Protein AF-A0A9X3IP77-F1 (afdb_monomer)

Radius of gyration: 17.97 Å; Cα contacts (8 Å, |Δi|>4): 380; chains: 1; bounding box: 46×38×50 Å

Secondary structure (DSSP, 8-state):
-EEEEEEETTTEEEEEEESS--TTHHHHHHHHHHHHHHHHHHHT-PPPTT-EEEE-TT-SS-EEEEETTEEEEEE-PPSSS-HHHHHHHHHHHHHHHHHHTTT-TTSPPPP-TTTHHHHHHHHHHHHHHHHHHHT-TT-GGGGGGHHHHHHHHHHHHHS-----GGGGS-TT-HHHHHHHHHHHTT-GGGSTTHHHHHHHHHHHHHHHHH-GGGGGGGGGGGG--TTS-HHHHHHHHHHH-SSHHHHHHHHHHHHHHS--

Nearest PDB structures (foldseek):
  7xyo-assembly1_A  TM=5.801E-01  e=2.133E-04  Myxococcus fulvus
  7xyo-assembly1_B  TM=5.641E-01  e=2.461E-04  Myxococcus fulvus

pLDDT: mean 87.39, std 11.39, range [51.34, 98.62]

Organism: NCBI:txid2766470

Solvent-accessible surface area (backbone atoms only — not comparable to full-atom values): 14225 Å² total; per-residue (Å²): 112,51,80,45,76,47,71,49,105,75,83,37,49,37,42,40,34,40,67,68,98,62,98,53,58,68,58,53,49,51,52,51,52,54,49,48,59,53,47,28,64,41,37,72,47,80,83,62,63,62,37,32,38,34,47,38,79,86,44,93,60,59,44,60,48,64,57,97,61,32,44,34,39,39,38,39,52,65,90,77,90,50,56,51,47,47,44,29,51,49,35,24,31,50,41,52,42,54,24,26,42,76,78,33,69,74,48,69,66,79,84,46,58,68,47,46,55,54,55,30,52,19,52,30,38,16,38,53,51,25,43,52,58,45,70,48,88,87,50,78,94,47,56,90,50,29,65,54,22,46,49,55,36,51,58,49,66,69,54,47,44,88,71,73,59,42,39,56,55,35,93,84,29,69,65,31,49,50,46,28,51,30,53,75,65,70,41,49,92,80,38,83,55,44,22,42,43,31,38,53,23,63,65,48,37,62,49,46,69,75,40,54,69,38,48,49,56,50,36,54,60,63,69,58,51,79,92,47,55,68,57,54,38,52,53,46,42,29,65,68,44,84,49,69,69,39,26,50,46,43,49,55,56,53,52,63,36,50,88,129

Mean predicted aligned error: 5.59 Å

Sequence (260 aa):
MTYITFTLNQNQKIYFSVQNSSPDYNTIIAIIQTNIEIMENFFSSCVSQQLEIVEDFNLKTPSFNIVDGIPKIYLCASEGNYWSQYVFQFSHELCHYFIDYTNNQTSMSTRNRDSWFEEIVCEVSSRFFLIKLSDADGLPLINYYLPSFKKYSIDRETNYKPFKIKLLSQEHSEVLKRFREEIINDSYANSETRSLYNHVANLLYPIFDNNTKLWSEVNLISNFSDEKSFMNNLDEWKTNCQINDNKKSVEDIISLFSDK

Structure (mmCIF, N/CA/C/O backbone):
data_AF-A0A9X3IP77-F1
#
_entry.id   AF-A0A9X3IP77-F1
#
loop_
_atom_site.group_PDB
_atom_site.id
_atom_site.type_symbol
_atom_site.label_atom_id
_atom_site.label_alt_id
_atom_site.label_comp_id
_atom_site.label_asym_id
_atom_site.label_entity_id
_atom_site.label_seq_id
_atom_site.pdbx_PDB_ins_code
_atom_site.Cartn_x
_atom_site.Cartn_y
_atom_site.Cartn_z
_atom_site.occupancy
_atom_site.B_iso_or_equiv
_atom_site.auth_seq_id
_atom_site.auth_comp_id
_atom_site.auth_asym_id
_atom_site.auth_atom_id
_atom_site.pdbx_PDB_model_num
ATOM 1 N N . MET A 1 1 ? 26.208 6.542 -11.423 1.00 62.00 1 MET A N 1
ATOM 2 C CA . MET A 1 1 ? 24.765 6.493 -11.718 1.00 62.00 1 MET A CA 1
ATOM 3 C C . MET A 1 1 ? 24.555 6.752 -13.186 1.00 62.00 1 MET A C 1
ATOM 5 O O . MET A 1 1 ? 25.047 7.756 -13.695 1.00 62.00 1 MET A O 1
ATOM 9 N N . THR A 1 2 ? 23.850 5.841 -13.839 1.00 70.81 2 THR A N 1
ATOM 10 C CA . THR A 1 2 ? 23.335 6.032 -15.194 1.00 70.81 2 THR A CA 1
ATOM 11 C C . THR A 1 2 ? 21.858 6.378 -15.073 1.00 70.81 2 THR A C 1
ATOM 13 O O . THR A 1 2 ? 21.135 5.683 -14.367 1.00 70.81 2 THR A O 1
ATOM 16 N N . TYR A 1 3 ? 21.414 7.442 -15.741 1.00 73.31 3 TYR A N 1
ATOM 17 C CA . TYR A 1 3 ? 19.999 7.804 -15.801 1.00 73.31 3 TYR A CA 1
ATOM 18 C C . TYR A 1 3 ? 19.387 7.233 -17.072 1.00 73.31 3 TYR A C 1
ATOM 20 O O . TYR A 1 3 ? 19.831 7.545 -18.178 1.00 73.31 3 TYR A O 1
ATOM 28 N N . ILE A 1 4 ? 18.358 6.412 -16.910 1.00 75.75 4 ILE A N 1
ATOM 29 C CA . ILE A 1 4 ? 17.549 5.877 -17.995 1.00 75.75 4 ILE A CA 1
ATOM 30 C C . ILE A 1 4 ? 16.196 6.577 -17.931 1.00 75.75 4 ILE A C 1
ATOM 32 O O . ILE A 1 4 ? 15.588 6.678 -16.872 1.00 75.75 4 ILE A O 1
ATOM 36 N N . THR A 1 5 ? 15.730 7.097 -19.061 1.00 73.94 5 THR A N 1
ATOM 37 C CA . THR A 1 5 ? 14.383 7.667 -19.168 1.00 73.94 5 THR A CA 1
ATOM 38 C C . THR A 1 5 ? 13.492 6.702 -19.920 1.00 73.94 5 THR A C 1
ATOM 40 O O . THR A 1 5 ? 13.865 6.218 -20.989 1.00 73.94 5 THR A O 1
ATOM 43 N N . PHE A 1 6 ? 12.304 6.450 -19.383 1.00 74.94 6 PHE A N 1
ATOM 44 C CA . PHE A 1 6 ? 11.276 5.671 -20.060 1.00 74.94 6 PHE A CA 1
ATOM 45 C C . PHE A 1 6 ? 9.959 6.442 -20.093 1.00 74.94 6 PHE A C 1
ATOM 47 O O . PHE A 1 6 ? 9.753 7.388 -19.333 1.00 74.94 6 PHE A O 1
ATOM 54 N N . THR A 1 7 ? 9.098 6.078 -21.041 1.00 71.56 7 THR A N 1
ATOM 55 C CA . THR A 1 7 ? 7.838 6.781 -21.296 1.00 71.56 7 THR A CA 1
ATOM 56 C C . THR A 1 7 ? 6.665 5.919 -20.846 1.00 71.56 7 THR A C 1
ATOM 58 O O . THR A 1 7 ? 6.594 4.759 -21.244 1.00 71.56 7 THR A O 1
ATOM 61 N N . LEU A 1 8 ? 5.764 6.469 -20.033 1.00 71.50 8 LEU A N 1
ATOM 62 C CA . LEU A 1 8 ? 4.438 5.883 -19.793 1.00 71.50 8 LEU A CA 1
ATOM 63 C C . LEU A 1 8 ? 3.454 6.347 -20.872 1.00 71.50 8 LEU A C 1
ATOM 65 O O . LEU A 1 8 ? 3.710 7.376 -21.500 1.00 71.50 8 LEU A O 1
ATOM 69 N N . ASN A 1 9 ? 2.344 5.613 -21.039 1.00 53.28 9 ASN A N 1
ATOM 70 C CA . ASN A 1 9 ? 1.252 5.680 -22.040 1.00 53.28 9 ASN A CA 1
ATOM 71 C C . ASN A 1 9 ? 0.777 7.061 -22.585 1.00 53.28 9 ASN A C 1
ATOM 73 O O . ASN A 1 9 ? -0.108 7.106 -23.438 1.00 53.28 9 ASN A O 1
ATOM 77 N N . GLN A 1 10 ? 1.334 8.194 -22.146 1.00 52.22 10 GLN A N 1
ATOM 78 C CA . GLN A 1 10 ? 0.998 9.565 -22.548 1.00 52.22 10 GLN A CA 1
ATOM 79 C C . GLN A 1 10 ? 2.212 10.528 -22.628 1.00 52.22 10 GLN A C 1
ATOM 81 O O . GLN A 1 10 ? 2.108 11.685 -22.226 1.00 52.22 10 GLN A O 1
ATOM 86 N N . ASN A 1 11 ? 3.380 10.099 -23.129 1.00 55.62 11 ASN A N 1
ATOM 87 C CA . ASN A 1 11 ? 4.606 10.931 -23.207 1.00 55.62 11 ASN A CA 1
ATOM 88 C C . ASN A 1 11 ? 5.156 11.411 -21.846 1.00 55.62 11 ASN A C 1
ATOM 90 O O . ASN A 1 11 ? 6.006 12.304 -21.801 1.00 55.62 11 ASN A O 1
ATOM 94 N N . GLN A 1 12 ? 4.706 10.818 -20.739 1.00 64.56 12 GLN A N 1
ATOM 95 C CA . GLN A 1 12 ? 5.255 11.106 -19.419 1.00 64.56 12 GLN A CA 1
ATOM 96 C C . GLN A 1 12 ? 6.618 10.432 -19.289 1.00 64.56 12 GLN A C 1
ATOM 98 O O . GLN A 1 12 ? 6.716 9.214 -19.427 1.00 64.56 12 GLN A O 1
ATOM 103 N N . LYS A 1 13 ? 7.667 11.222 -19.048 1.00 68.94 13 LYS A N 1
ATOM 104 C CA . LYS A 1 13 ? 9.022 10.707 -18.844 1.00 68.94 13 LYS A CA 1
ATOM 105 C C . LYS A 1 13 ? 9.253 10.461 -17.365 1.00 68.94 13 LYS A C 1
ATOM 107 O O . LYS A 1 13 ? 9.233 11.410 -16.596 1.00 68.94 13 LYS A O 1
ATOM 112 N N . ILE A 1 14 ? 9.525 9.215 -17.008 1.00 77.31 14 ILE A N 1
ATOM 113 C CA . ILE A 1 14 ? 9.990 8.845 -15.672 1.00 77.31 14 ILE A CA 1
ATOM 114 C C . ILE A 1 14 ? 11.489 8.587 -15.737 1.00 77.31 14 ILE A C 1
ATOM 116 O O . ILE A 1 14 ? 12.007 8.057 -16.729 1.00 77.31 14 ILE A O 1
ATOM 120 N N . TYR A 1 15 ? 12.185 8.998 -14.683 1.00 79.81 15 TYR A N 1
ATOM 121 C CA . TYR A 1 15 ? 13.624 8.833 -14.549 1.00 79.81 15 TYR A CA 1
ATOM 122 C C . TYR A 1 15 ? 13.911 7.613 -13.682 1.00 79.81 15 TYR A C 1
ATOM 124 O O . TYR A 1 15 ? 13.448 7.540 -12.549 1.00 79.81 15 TYR A O 1
ATOM 132 N N . PHE A 1 16 ? 14.697 6.676 -14.205 1.00 80.38 16 PHE A N 1
ATOM 133 C CA . PHE A 1 16 ? 15.216 5.533 -13.468 1.00 80.38 16 PHE A CA 1
ATOM 134 C C . PHE A 1 16 ? 16.737 5.635 -13.374 1.00 80.38 16 PHE A C 1
ATOM 136 O O . PHE A 1 16 ? 17.436 5.595 -14.389 1.00 80.38 16 PHE A O 1
ATOM 143 N N . SER A 1 17 ? 17.253 5.820 -12.164 1.00 78.00 17 SER A N 1
ATOM 144 C CA . SER A 1 17 ? 18.688 5.892 -11.896 1.00 78.00 17 SER A CA 1
ATOM 145 C C . SER A 1 17 ? 19.200 4.552 -11.393 1.00 78.00 17 SER A C 1
ATOM 147 O O . SER A 1 17 ? 18.629 3.987 -10.464 1.00 78.00 17 SER A O 1
ATOM 149 N N . VAL A 1 18 ? 20.294 4.070 -11.985 1.00 72.94 18 VAL A N 1
ATOM 150 C CA . VAL A 1 18 ? 20.882 2.757 -11.685 1.00 72.94 18 VAL A CA 1
ATOM 151 C C . VAL A 1 18 ? 22.352 2.875 -11.292 1.00 72.94 18 VAL A C 1
ATOM 153 O O . VAL A 1 18 ? 23.112 3.668 -11.875 1.00 72.94 18 VAL A O 1
ATOM 156 N N . GLN A 1 19 ? 22.764 2.118 -10.271 1.00 66.12 19 GLN A N 1
ATOM 157 C CA . GLN A 1 19 ? 24.107 2.223 -9.688 1.00 66.12 19 GLN A CA 1
ATOM 158 C C . GLN A 1 19 ? 25.171 1.431 -10.450 1.00 66.12 19 GLN A C 1
ATOM 160 O O . GLN A 1 19 ? 26.225 1.993 -10.751 1.00 66.12 19 GLN A O 1
ATOM 165 N N . ASN A 1 20 ? 24.888 0.177 -10.806 1.00 62.78 20 ASN A N 1
ATOM 166 C CA . ASN A 1 20 ? 25.838 -0.752 -11.429 1.00 62.78 20 ASN A CA 1
ATOM 167 C C . ASN A 1 20 ? 25.232 -1.367 -12.671 1.00 62.78 20 ASN A C 1
ATOM 169 O O . ASN A 1 20 ? 24.156 -1.927 -12.534 1.00 62.78 20 ASN A O 1
ATOM 173 N N . SER A 1 21 ? 25.937 -1.356 -13.810 1.00 54.31 21 SER A N 1
ATOM 174 C CA . SER A 1 21 ? 25.506 -1.939 -15.092 1.00 54.31 21 SER A CA 1
ATOM 175 C C . SER A 1 21 ? 25.071 -3.408 -14.966 1.00 54.31 21 SER A C 1
ATOM 177 O O . SER A 1 21 ? 25.865 -4.324 -15.182 1.00 54.31 21 SER A O 1
ATOM 179 N N . SER A 1 22 ? 23.807 -3.617 -14.608 1.00 57.00 22 SER A N 1
ATOM 180 C CA . SER A 1 22 ? 23.124 -4.905 -14.579 1.00 57.00 22 SER A CA 1
ATOM 181 C C . SER A 1 22 ? 22.640 -5.251 -15.993 1.00 57.00 22 SER A C 1
ATOM 183 O O . SER A 1 22 ? 22.259 -4.349 -16.744 1.00 57.00 22 SER A O 1
ATOM 185 N N . PRO A 1 23 ? 22.657 -6.530 -16.405 1.00 55.97 23 PRO A N 1
ATOM 186 C CA . PRO A 1 23 ? 22.370 -6.909 -17.785 1.00 55.97 23 PRO A CA 1
ATOM 187 C C . PRO A 1 23 ? 20.900 -6.779 -18.221 1.00 55.97 23 PRO A C 1
ATOM 189 O O . PRO A 1 23 ? 20.643 -6.992 -19.403 1.00 55.97 23 PRO A O 1
ATOM 192 N N . ASP A 1 24 ? 19.942 -6.420 -17.352 1.00 76.56 24 ASP A N 1
ATOM 193 C CA . ASP A 1 24 ? 18.525 -6.398 -17.756 1.00 76.56 24 ASP A CA 1
ATOM 194 C C . ASP A 1 24 ? 17.662 -5.258 -17.179 1.00 76.56 24 ASP A C 1
ATOM 196 O O . ASP A 1 24 ? 16.573 -5.458 -16.637 1.00 76.56 24 ASP A O 1
ATOM 200 N N . TYR A 1 25 ? 18.128 -4.016 -17.323 1.00 79.19 25 TYR A N 1
ATOM 201 C CA . TYR A 1 25 ? 17.308 -2.846 -16.981 1.00 79.19 25 TYR A CA 1
ATOM 202 C C . TYR A 1 25 ? 16.041 -2.720 -17.814 1.00 79.19 25 TYR A C 1
ATOM 204 O O . TYR A 1 25 ? 15.073 -2.140 -17.339 1.00 79.19 25 TYR A O 1
ATOM 212 N N . ASN A 1 26 ? 16.026 -3.252 -19.036 1.00 82.00 26 ASN A N 1
ATOM 213 C CA . ASN A 1 26 ? 14.834 -3.211 -19.877 1.00 82.00 26 ASN A CA 1
ATOM 214 C C . ASN A 1 26 ? 13.693 -4.001 -19.233 1.00 82.00 26 ASN A C 1
ATOM 216 O O . ASN A 1 26 ? 12.562 -3.522 -19.216 1.00 82.00 26 ASN A O 1
ATOM 220 N N . THR A 1 27 ? 13.991 -5.161 -18.643 1.00 85.31 27 THR A N 1
ATOM 221 C CA . THR A 1 27 ? 13.008 -5.920 -17.869 1.00 85.31 27 THR A CA 1
ATOM 222 C C . THR A 1 27 ? 12.559 -5.173 -16.616 1.00 85.31 27 THR A C 1
ATOM 224 O O . THR A 1 27 ? 11.359 -5.105 -16.359 1.00 85.31 27 THR A O 1
ATOM 227 N N . ILE A 1 28 ? 13.479 -4.576 -15.848 1.00 85.38 28 ILE A N 1
ATOM 228 C CA . ILE A 1 28 ? 13.115 -3.804 -14.643 1.00 85.38 28 ILE A CA 1
ATOM 229 C C . ILE A 1 28 ? 12.228 -2.609 -15.011 1.00 85.38 28 ILE A C 1
ATOM 231 O O . ILE A 1 28 ? 11.208 -2.376 -14.368 1.00 85.38 28 ILE A O 1
ATOM 235 N N . ILE A 1 29 ? 12.575 -1.889 -16.076 1.00 86.06 29 ILE A N 1
ATOM 236 C CA . ILE A 1 29 ? 11.789 -0.772 -16.600 1.00 86.06 29 ILE A CA 1
ATOM 237 C C . ILE A 1 29 ? 10.405 -1.249 -17.033 1.00 86.06 29 ILE A C 1
ATOM 239 O O . ILE A 1 29 ? 9.424 -0.639 -16.626 1.00 86.06 29 ILE A O 1
ATOM 243 N N . ALA A 1 30 ? 10.305 -2.355 -17.777 1.00 87.25 30 ALA A N 1
ATOM 244 C CA . ALA A 1 30 ? 9.016 -2.913 -18.179 1.00 87.25 30 ALA A CA 1
ATOM 245 C C . ALA A 1 30 ? 8.158 -3.290 -16.960 1.00 87.25 30 ALA A C 1
ATOM 247 O O . ALA A 1 30 ? 6.981 -2.949 -16.908 1.00 87.25 30 ALA A O 1
ATOM 248 N N . ILE A 1 31 ? 8.755 -3.923 -15.944 1.00 89.12 31 ILE A N 1
ATOM 249 C CA . ILE A 1 31 ? 8.084 -4.248 -14.679 1.00 89.12 31 ILE A CA 1
ATOM 250 C C . ILE A 1 31 ? 7.554 -2.986 -14.001 1.00 89.12 31 ILE A C 1
ATOM 252 O O . ILE A 1 31 ? 6.383 -2.943 -13.633 1.00 89.12 31 ILE A O 1
ATOM 256 N N . ILE A 1 32 ? 8.401 -1.969 -13.829 1.00 90.25 32 ILE A N 1
ATOM 257 C CA . ILE A 1 32 ? 8.028 -0.706 -13.187 1.00 90.25 32 ILE A CA 1
ATOM 258 C C . ILE A 1 32 ? 6.911 -0.025 -13.981 1.00 90.25 32 ILE A C 1
ATOM 260 O O . ILE A 1 32 ? 5.912 0.366 -13.389 1.00 90.25 32 ILE A O 1
ATOM 264 N N . GLN A 1 33 ? 7.044 0.077 -15.305 1.00 89.44 33 GLN A N 1
ATOM 265 C CA . GLN A 1 33 ? 6.042 0.681 -16.186 1.00 89.44 33 GLN A CA 1
ATOM 266 C C . GLN A 1 33 ? 4.684 0.001 -16.041 1.00 89.44 33 GLN A C 1
ATOM 268 O O . GLN A 1 33 ? 3.701 0.661 -15.714 1.00 89.44 33 GLN A O 1
ATOM 273 N N . THR A 1 34 ? 4.636 -1.321 -16.214 1.00 91.00 34 THR A N 1
ATOM 274 C CA . THR A 1 34 ? 3.389 -2.081 -16.089 1.00 91.00 34 THR A CA 1
ATOM 275 C C . THR A 1 34 ? 2.813 -1.975 -14.677 1.00 91.00 34 THR A C 1
ATOM 277 O O . THR A 1 34 ? 1.601 -1.854 -14.519 1.00 91.00 34 THR A O 1
ATOM 280 N N . ASN A 1 35 ? 3.653 -1.970 -13.639 1.00 93.06 35 ASN A N 1
ATOM 281 C CA . ASN A 1 35 ? 3.183 -1.827 -12.263 1.00 93.06 35 ASN A CA 1
ATOM 282 C C . ASN A 1 35 ? 2.583 -0.435 -12.000 1.00 93.06 35 ASN A C 1
ATOM 284 O O . ASN A 1 35 ? 1.529 -0.350 -11.377 1.00 93.06 35 ASN A O 1
ATOM 288 N N . ILE A 1 36 ? 3.187 0.642 -12.524 1.00 93.88 36 ILE A N 1
ATOM 289 C CA . ILE A 1 36 ? 2.599 1.990 -12.455 1.00 93.88 36 ILE A CA 1
ATOM 290 C C . ILE A 1 36 ? 1.232 1.994 -13.136 1.00 93.88 36 ILE A C 1
ATOM 292 O O . ILE A 1 36 ? 0.261 2.389 -12.508 1.00 93.88 36 ILE A O 1
ATOM 296 N N . GLU A 1 37 ? 1.129 1.502 -14.371 1.00 92.31 37 GLU A N 1
ATOM 297 C CA . GLU A 1 37 ? -0.133 1.505 -15.126 1.00 92.31 37 GLU A CA 1
ATOM 298 C C . GLU A 1 37 ? -1.255 0.750 -14.400 1.00 92.31 37 GLU A C 1
ATOM 300 O O . GLU A 1 37 ? -2.399 1.210 -14.344 1.00 92.31 37 GLU A O 1
ATOM 305 N N . ILE A 1 38 ? -0.925 -0.398 -13.801 1.00 94.50 38 ILE A N 1
ATOM 306 C CA . ILE A 1 38 ? -1.864 -1.158 -12.977 1.00 94.50 38 ILE A CA 1
ATOM 307 C C . ILE A 1 38 ? -2.259 -0.337 -11.747 1.00 94.50 38 ILE A C 1
ATOM 309 O O . ILE A 1 38 ? -3.452 -0.163 -11.494 1.00 94.50 38 ILE A O 1
ATOM 313 N N . MET A 1 39 ? -1.291 0.166 -10.978 1.00 96.69 39 MET A N 1
ATOM 314 C CA . MET A 1 39 ? -1.570 0.894 -9.740 1.00 96.69 39 MET A CA 1
ATOM 315 C C . MET A 1 39 ? -2.352 2.189 -10.004 1.00 96.69 39 MET A C 1
ATOM 317 O O . MET A 1 39 ? -3.347 2.417 -9.325 1.00 96.69 39 MET A O 1
ATOM 321 N N . GLU A 1 40 ? -2.015 2.978 -11.025 1.00 95.50 40 GLU A N 1
ATOM 322 C CA . GLU A 1 40 ? -2.761 4.189 -11.406 1.00 95.50 40 GLU A CA 1
ATOM 323 C C . GLU A 1 40 ? -4.246 3.899 -11.659 1.00 95.50 40 GLU A C 1
ATOM 325 O O . GLU A 1 40 ? -5.119 4.650 -11.219 1.00 95.50 40 GLU A O 1
ATOM 330 N N . ASN A 1 41 ? -4.551 2.773 -12.312 1.00 95.44 41 ASN A N 1
ATOM 331 C CA . ASN A 1 41 ? -5.927 2.351 -12.556 1.00 95.44 41 ASN A CA 1
ATOM 332 C C . ASN A 1 41 ? -6.677 2.017 -11.251 1.00 95.44 41 ASN A C 1
ATOM 334 O O . ASN A 1 41 ? -7.826 2.422 -11.079 1.00 95.44 41 ASN A O 1
ATOM 338 N N . PHE A 1 42 ? -6.044 1.312 -10.307 1.00 97.44 42 PHE A N 1
ATOM 339 C CA . PHE A 1 42 ? -6.676 0.977 -9.022 1.00 97.44 42 PHE A CA 1
ATOM 340 C C . PHE A 1 42 ? -6.812 2.191 -8.092 1.00 97.44 42 PHE A C 1
ATOM 342 O O . PHE A 1 42 ? -7.860 2.365 -7.469 1.00 97.44 42 PHE A O 1
ATOM 349 N N . PHE A 1 43 ? -5.789 3.045 -8.020 1.00 96.69 43 PHE A N 1
ATOM 350 C CA . PHE A 1 43 ? -5.798 4.263 -7.205 1.00 96.69 43 PHE A CA 1
ATOM 351 C C . PHE A 1 43 ? -6.600 5.403 -7.843 1.00 96.69 43 PHE A C 1
ATOM 353 O O . PHE A 1 43 ? -6.882 6.391 -7.173 1.00 96.69 43 PHE A O 1
ATOM 360 N N . SER A 1 44 ? -7.002 5.281 -9.116 1.00 94.75 44 SER A N 1
ATOM 361 C CA . SER A 1 44 ? -7.701 6.342 -9.860 1.00 94.75 44 SER A CA 1
ATOM 362 C C . SER A 1 44 ? -6.947 7.682 -9.835 1.00 94.75 44 SER A C 1
ATOM 364 O O . SER A 1 44 ? -7.552 8.753 -9.832 1.00 94.75 44 SER A O 1
ATOM 366 N N . SER A 1 45 ? -5.616 7.614 -9.814 1.00 92.50 45 SER A N 1
ATOM 367 C CA . SER A 1 45 ? -4.705 8.756 -9.755 1.00 92.50 45 SER A CA 1
ATOM 368 C C . SER A 1 45 ? -3.471 8.461 -10.595 1.00 92.50 45 SER A C 1
ATOM 370 O O . SER A 1 45 ? -3.038 7.316 -10.669 1.00 92.50 45 SER A O 1
ATOM 372 N N . CYS A 1 46 ? -2.882 9.495 -11.191 1.00 91.94 46 CYS A N 1
ATOM 373 C CA . CYS A 1 46 ? -1.661 9.366 -11.982 1.00 91.94 46 CYS A CA 1
ATOM 374 C C . CYS A 1 46 ? -0.429 9.789 -11.183 1.00 91.94 46 CYS A C 1
ATOM 376 O O . CYS A 1 46 ? -0.511 10.664 -10.315 1.00 91.94 46 CYS A O 1
ATOM 378 N N . VAL A 1 47 ? 0.721 9.209 -11.511 1.00 91.75 47 VAL A N 1
ATOM 379 C CA . VAL A 1 47 ? 2.012 9.657 -10.991 1.00 91.75 47 VAL A CA 1
ATOM 380 C C . VAL A 1 47 ? 2.454 10.959 -11.662 1.00 91.75 47 VAL A C 1
ATOM 382 O O . VAL A 1 47 ? 2.115 11.268 -12.806 1.00 91.75 47 VAL A O 1
ATOM 385 N N . SER A 1 48 ? 3.239 11.750 -10.937 1.00 88.19 48 SER A N 1
ATOM 386 C CA . SER A 1 48 ? 3.847 12.973 -11.453 1.00 88.19 48 SER A CA 1
ATOM 387 C C . SER A 1 48 ? 4.877 12.651 -12.532 1.00 88.19 48 SER A C 1
ATOM 389 O O . SER A 1 48 ? 5.682 11.734 -12.388 1.00 88.19 48 SER A O 1
ATOM 391 N N . GLN A 1 49 ? 4.946 13.494 -13.563 1.00 83.75 49 GLN A N 1
ATOM 392 C CA . GLN A 1 49 ? 6.004 13.443 -14.583 1.00 83.75 49 GLN A CA 1
ATOM 393 C C . GLN A 1 49 ? 7.405 13.725 -14.017 1.00 83.75 49 GLN A C 1
ATOM 395 O O . GLN A 1 49 ? 8.398 13.593 -14.725 1.00 83.75 49 GLN A O 1
ATOM 400 N N . GLN A 1 50 ? 7.487 14.176 -12.767 1.00 86.56 50 GLN A N 1
ATOM 401 C CA . GLN A 1 50 ? 8.739 14.424 -12.062 1.00 86.56 50 GLN A CA 1
ATOM 402 C C . GLN A 1 50 ? 9.138 13.259 -11.154 1.00 86.56 50 GLN A C 1
ATOM 404 O O . GLN A 1 50 ? 10.174 13.354 -10.512 1.00 86.56 50 GLN A O 1
ATOM 409 N N . LEU A 1 51 ? 8.346 12.181 -11.074 1.00 91.06 51 LEU A N 1
ATOM 410 C CA . LEU A 1 51 ? 8.703 11.020 -10.263 1.00 91.06 51 LEU A CA 1
ATOM 411 C C . LEU A 1 51 ? 10.052 10.451 -10.716 1.00 91.06 51 LEU A C 1
ATOM 413 O O . LEU A 1 51 ? 10.235 10.073 -11.877 1.00 91.06 51 LEU A O 1
ATOM 417 N N . GLU A 1 52 ? 10.990 10.383 -9.777 1.00 92.25 52 GLU A N 1
ATOM 418 C CA . GLU A 1 52 ? 12.274 9.718 -9.957 1.00 92.25 52 GLU A CA 1
ATOM 419 C C . GLU A 1 52 ? 12.278 8.393 -9.200 1.00 92.25 52 GLU A C 1
ATOM 421 O O . GLU A 1 52 ? 11.850 8.305 -8.051 1.00 92.25 52 GLU A O 1
ATOM 426 N N . ILE A 1 53 ? 12.800 7.354 -9.835 1.00 92.25 53 ILE A N 1
ATOM 427 C CA . ILE A 1 53 ? 13.000 6.042 -9.235 1.00 92.25 53 ILE A CA 1
ATOM 428 C C . ILE A 1 53 ? 14.504 5.796 -9.196 1.00 92.25 53 ILE A C 1
ATOM 430 O O . ILE A 1 53 ? 15.197 5.930 -10.206 1.00 92.25 53 ILE A O 1
ATOM 434 N N . VAL A 1 54 ? 15.030 5.471 -8.025 1.00 90.00 54 VAL A N 1
ATOM 435 C CA . VAL A 1 54 ? 16.465 5.357 -7.776 1.00 90.00 54 VAL A CA 1
ATOM 436 C C . VAL A 1 54 ? 16.761 3.984 -7.205 1.00 90.00 54 VAL A C 1
ATOM 438 O O . VAL A 1 54 ? 16.299 3.634 -6.126 1.00 90.00 54 VAL A O 1
ATOM 441 N N . GLU A 1 55 ? 17.559 3.205 -7.916 1.00 87.19 55 GLU A N 1
ATOM 442 C CA . GLU A 1 55 ? 18.130 1.966 -7.405 1.00 87.19 55 GLU A CA 1
ATOM 443 C C . GLU A 1 55 ? 19.401 2.286 -6.609 1.00 87.19 55 GLU A C 1
ATOM 445 O O . GLU A 1 55 ? 20.347 2.883 -7.133 1.00 87.19 55 GLU A O 1
ATOM 450 N N . ASP A 1 56 ? 19.420 1.902 -5.335 1.00 86.25 56 ASP A N 1
ATOM 451 C CA . ASP A 1 56 ? 20.562 2.076 -4.444 1.00 86.25 56 ASP A CA 1
ATOM 452 C C . ASP A 1 56 ? 20.770 0.839 -3.564 1.00 86.25 56 ASP A C 1
ATOM 454 O O . ASP A 1 56 ? 20.068 0.616 -2.575 1.00 86.25 56 ASP A O 1
ATOM 458 N N . PHE A 1 57 ? 21.784 0.042 -3.907 1.00 81.56 57 PHE A N 1
ATOM 459 C CA . PHE A 1 57 ? 22.118 -1.191 -3.190 1.00 81.56 57 PHE A CA 1
ATOM 460 C C . PHE A 1 57 ? 22.794 -0.942 -1.834 1.00 81.56 57 PHE A C 1
ATOM 462 O O . PHE A 1 57 ? 22.973 -1.881 -1.058 1.00 81.56 57 PHE A O 1
ATOM 469 N N . ASN A 1 58 ? 23.179 0.303 -1.530 1.00 83.81 58 ASN A N 1
ATOM 470 C CA . ASN A 1 58 ? 23.756 0.667 -0.234 1.00 83.81 58 ASN A CA 1
ATOM 471 C C . ASN A 1 58 ? 22.678 0.999 0.804 1.00 83.81 58 ASN A C 1
ATOM 473 O O . ASN A 1 58 ? 22.982 1.081 1.999 1.00 83.81 58 ASN A O 1
ATOM 477 N N . LEU A 1 59 ? 21.430 1.194 0.370 1.00 84.44 59 LEU A N 1
ATOM 478 C CA . LEU A 1 59 ? 20.309 1.382 1.276 1.00 84.44 59 LEU A CA 1
ATOM 479 C C . LEU A 1 59 ? 19.948 0.068 1.966 1.00 84.44 59 LEU A C 1
ATOM 481 O O . LEU A 1 59 ? 19.985 -1.013 1.383 1.00 84.44 59 LEU A O 1
ATOM 485 N N . LYS A 1 60 ? 19.562 0.179 3.237 1.00 83.94 60 LYS A N 1
ATOM 486 C CA . LYS A 1 60 ? 19.071 -0.964 4.018 1.00 83.94 60 LYS A CA 1
ATOM 487 C C . LYS A 1 60 ? 17.591 -1.243 3.771 1.00 83.94 60 LYS A C 1
ATOM 489 O O . LYS A 1 60 ? 17.147 -2.368 3.981 1.00 83.94 60 LYS A O 1
ATOM 494 N N . THR A 1 61 ? 16.840 -0.220 3.375 1.00 87.50 61 THR A N 1
ATOM 495 C CA . THR A 1 61 ? 15.387 -0.250 3.212 1.00 87.50 61 THR A CA 1
ATOM 496 C C . THR A 1 61 ? 14.986 0.610 2.012 1.00 87.50 61 THR A C 1
ATOM 498 O O . THR A 1 61 ? 15.656 1.614 1.746 1.00 87.50 61 THR A O 1
ATOM 501 N N . PRO A 1 62 ? 13.922 0.235 1.279 1.00 92.19 62 PRO A N 1
ATOM 502 C CA . PRO A 1 62 ? 13.319 1.130 0.299 1.00 92.19 62 PRO A CA 1
ATOM 503 C C . PRO A 1 62 ? 12.698 2.342 1.010 1.00 92.19 62 PRO A C 1
ATOM 505 O O . PRO A 1 62 ? 12.518 2.324 2.230 1.00 92.19 62 PRO A O 1
ATOM 508 N N . SER A 1 63 ? 12.450 3.420 0.266 1.00 92.56 63 SER A N 1
ATOM 509 C CA . SER A 1 63 ? 11.746 4.588 0.807 1.00 92.56 63 SER A CA 1
ATOM 510 C C . SER A 1 63 ? 11.175 5.488 -0.282 1.00 92.56 63 SER A C 1
ATOM 512 O O . SER A 1 63 ? 11.784 5.672 -1.337 1.00 92.56 63 SER A O 1
ATOM 514 N N . PHE A 1 64 ? 10.051 6.124 0.010 1.00 93.31 64 PHE A N 1
ATOM 515 C CA . PHE A 1 64 ? 9.526 7.269 -0.715 1.00 93.31 64 PHE A CA 1
ATOM 516 C C . PHE A 1 64 ? 9.872 8.571 0.022 1.00 93.31 64 PHE A C 1
ATOM 518 O O . PHE A 1 64 ? 9.673 8.678 1.228 1.00 93.31 64 PHE A O 1
ATOM 525 N N . ASN A 1 65 ? 10.391 9.567 -0.701 1.00 90.94 65 ASN A N 1
ATOM 526 C CA . ASN A 1 65 ? 10.703 10.894 -0.169 1.00 90.94 65 ASN A CA 1
ATOM 527 C C . ASN A 1 65 ? 10.371 11.994 -1.184 1.00 90.94 65 ASN A C 1
ATOM 529 O O . ASN A 1 65 ? 10.402 11.768 -2.392 1.00 90.94 65 ASN A O 1
ATOM 533 N N . ILE A 1 66 ? 10.150 13.222 -0.710 1.00 89.12 66 ILE A N 1
ATOM 534 C CA . ILE A 1 66 ? 10.119 14.417 -1.566 1.00 89.12 66 ILE A CA 1
ATOM 535 C C . ILE A 1 66 ? 11.399 15.213 -1.317 1.00 89.12 66 ILE A C 1
ATOM 537 O O . ILE A 1 66 ? 11.607 15.737 -0.225 1.00 89.12 66 ILE A O 1
ATOM 541 N N . VAL A 1 67 ? 12.259 15.312 -2.331 1.00 88.06 67 VAL A N 1
ATOM 542 C CA . VAL A 1 67 ? 13.550 16.013 -2.257 1.00 88.06 67 VAL A CA 1
ATOM 543 C C . VAL A 1 67 ? 13.511 17.185 -3.225 1.00 88.06 67 VAL A C 1
ATOM 545 O O . VAL A 1 67 ? 13.332 16.984 -4.421 1.00 88.06 67 VAL A O 1
ATOM 548 N N . ASP A 1 68 ? 13.640 18.409 -2.710 1.00 86.62 68 ASP A N 1
ATOM 549 C CA . ASP A 1 68 ? 13.549 19.650 -3.496 1.00 86.62 68 ASP A CA 1
ATOM 550 C C . ASP A 1 68 ? 12.253 19.759 -4.331 1.00 86.62 68 ASP A C 1
ATOM 552 O O . ASP A 1 68 ? 12.248 20.251 -5.457 1.00 86.62 68 ASP A O 1
ATOM 556 N N . GLY A 1 69 ? 11.135 19.269 -3.779 1.00 83.75 69 GLY A N 1
ATOM 557 C CA . GLY A 1 69 ? 9.827 19.237 -4.448 1.00 83.75 69 GLY A CA 1
ATOM 558 C C . GLY A 1 69 ? 9.654 18.102 -5.464 1.00 83.75 69 GLY A C 1
ATOM 559 O O . GLY A 1 69 ? 8.579 17.960 -6.041 1.00 83.75 69 GLY A O 1
ATOM 560 N N . ILE A 1 70 ? 10.681 17.274 -5.663 1.00 88.19 70 ILE A N 1
ATOM 561 C CA . ILE A 1 70 ? 10.663 16.147 -6.594 1.00 88.19 70 ILE A CA 1
ATOM 562 C C . ILE A 1 70 ? 10.346 14.864 -5.813 1.00 88.19 70 ILE A C 1
ATOM 564 O O . ILE A 1 70 ? 11.092 14.525 -4.889 1.00 88.19 70 ILE A O 1
ATOM 568 N N . PRO A 1 71 ? 9.268 14.133 -6.154 1.00 91.69 71 PRO A N 1
ATOM 569 C CA . PRO A 1 71 ? 8.989 12.840 -5.543 1.00 91.69 71 PRO A CA 1
ATOM 570 C C . PRO A 1 71 ? 10.016 11.805 -6.013 1.00 91.69 71 PRO A C 1
ATOM 572 O O . PRO A 1 71 ? 10.248 11.650 -7.213 1.00 91.69 71 PRO A O 1
ATOM 575 N N . LYS A 1 72 ? 10.627 11.090 -5.066 1.00 93.19 72 LYS A N 1
ATOM 576 C CA . LYS A 1 72 ? 11.657 10.078 -5.313 1.00 93.19 72 LYS A CA 1
ATOM 577 C C . LYS A 1 72 ? 11.329 8.777 -4.595 1.00 93.19 72 LYS A C 1
ATOM 579 O O . LYS A 1 72 ? 11.115 8.781 -3.385 1.00 93.19 72 LYS A O 1
ATOM 584 N N . ILE A 1 73 ? 11.341 7.671 -5.330 1.00 94.81 73 ILE A N 1
ATOM 585 C CA . ILE A 1 73 ? 11.235 6.315 -4.787 1.00 94.81 73 ILE A CA 1
ATOM 586 C C . ILE A 1 73 ? 12.607 5.656 -4.865 1.00 94.81 73 ILE A C 1
ATOM 588 O O . ILE A 1 73 ? 13.169 5.497 -5.946 1.00 94.81 73 ILE A O 1
ATOM 592 N N . TYR A 1 74 ? 13.130 5.248 -3.719 1.00 92.88 74 TYR A N 1
ATOM 593 C CA . TYR A 1 74 ? 14.388 4.535 -3.590 1.00 92.88 74 TYR A CA 1
ATOM 594 C C . TYR A 1 74 ? 14.128 3.043 -3.409 1.00 92.88 74 TYR A C 1
ATOM 596 O O . TYR A 1 74 ? 13.375 2.634 -2.526 1.00 92.88 74 TYR A O 1
ATOM 604 N N . LEU A 1 75 ? 14.782 2.227 -4.230 1.00 91.94 75 LEU A N 1
ATOM 605 C CA . LEU A 1 75 ? 14.696 0.772 -4.211 1.00 91.94 75 LEU A CA 1
ATOM 606 C C . LEU A 1 75 ? 16.050 0.185 -3.823 1.00 91.94 75 LEU A C 1
ATOM 608 O O . LEU A 1 75 ? 17.090 0.632 -4.301 1.00 91.94 75 LEU A O 1
ATOM 612 N N . CYS A 1 76 ? 16.028 -0.852 -2.992 1.00 89.12 76 CYS A N 1
ATOM 613 C CA . CYS A 1 76 ? 17.223 -1.549 -2.512 1.00 89.12 76 CYS A CA 1
ATOM 614 C C . CYS A 1 76 ? 17.124 -3.058 -2.795 1.00 89.12 76 CYS A C 1
ATOM 616 O O . CYS A 1 76 ? 17.493 -3.905 -1.974 1.00 89.12 76 CYS A O 1
ATOM 618 N N . ALA A 1 77 ? 16.513 -3.414 -3.927 1.00 82.94 77 ALA A N 1
ATOM 619 C CA . ALA A 1 77 ? 16.345 -4.802 -4.326 1.00 82.94 77 ALA A CA 1
ATOM 620 C C . ALA A 1 77 ? 17.715 -5.459 -4.543 1.00 82.94 77 ALA A C 1
ATOM 622 O O . ALA A 1 77 ? 18.657 -4.804 -4.971 1.00 82.94 77 ALA A O 1
ATOM 623 N N . SER A 1 78 ? 17.863 -6.742 -4.212 1.00 73.81 78 SER A N 1
ATOM 624 C CA . SER A 1 78 ? 19.150 -7.423 -4.384 1.00 73.81 78 SER A CA 1
ATOM 625 C C . SER A 1 78 ? 19.540 -7.516 -5.862 1.00 73.81 78 SER A C 1
ATOM 627 O O . SER A 1 78 ? 18.683 -7.726 -6.723 1.00 73.81 78 SER A O 1
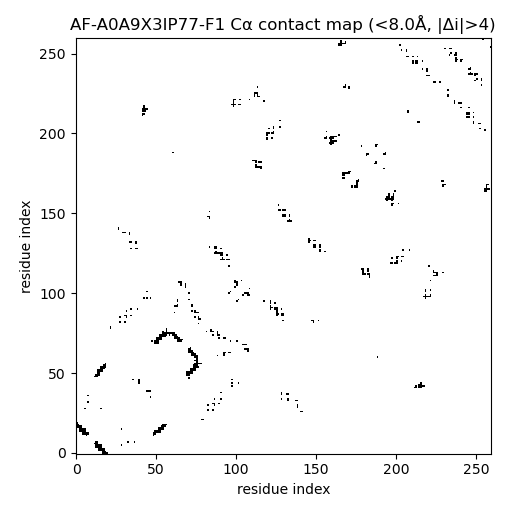ATOM 629 N N . GLU A 1 79 ? 20.841 -7.401 -6.151 1.00 64.94 79 GLU A N 1
ATOM 630 C CA . GLU A 1 79 ? 21.373 -7.561 -7.508 1.00 64.94 79 GLU A CA 1
ATOM 631 C C . GLU A 1 79 ? 20.961 -8.919 -8.119 1.00 64.94 79 GLU A C 1
ATOM 633 O O . GLU A 1 79 ? 20.937 -9.952 -7.443 1.00 64.94 79 GLU A O 1
ATOM 638 N N . GLY A 1 80 ? 20.655 -8.923 -9.421 1.00 65.44 80 GLY A N 1
ATOM 639 C CA . GLY A 1 80 ? 20.244 -10.111 -10.178 1.00 65.44 80 GLY A CA 1
ATOM 640 C C . GLY A 1 80 ? 18.755 -10.132 -10.545 1.00 65.44 80 GLY A C 1
ATOM 641 O O . GLY A 1 80 ? 18.101 -9.097 -10.632 1.00 65.44 80 GLY A O 1
ATOM 642 N N . ASN A 1 81 ? 18.206 -11.331 -10.777 1.00 63.91 81 ASN A N 1
ATOM 643 C CA . ASN A 1 81 ? 16.833 -11.529 -11.271 1.00 63.91 81 ASN A CA 1
ATOM 644 C C . ASN A 1 81 ? 15.785 -11.604 -10.143 1.00 63.91 81 ASN A C 1
ATOM 646 O O . ASN A 1 81 ? 14.812 -12.355 -10.238 1.00 63.91 81 ASN A O 1
ATOM 650 N N . TYR A 1 82 ? 15.967 -10.841 -9.060 1.00 80.94 82 TYR A N 1
ATOM 651 C CA . TYR A 1 82 ? 15.015 -10.764 -7.943 1.00 80.94 82 TYR A CA 1
ATOM 652 C C . TYR A 1 82 ? 13.854 -9.811 -8.255 1.00 80.94 82 TYR A C 1
ATOM 654 O O . TYR A 1 82 ? 13.509 -8.922 -7.481 1.00 80.94 82 TYR A O 1
ATOM 662 N N . TRP A 1 83 ? 13.228 -9.995 -9.415 1.00 88.69 83 TRP A N 1
ATOM 663 C CA . TRP A 1 83 ? 12.177 -9.122 -9.939 1.00 88.69 83 TRP A CA 1
ATOM 664 C C . TRP A 1 83 ? 10.965 -9.010 -9.013 1.00 88.69 83 TRP A C 1
ATOM 666 O O . TRP A 1 83 ? 10.393 -7.933 -8.886 1.00 88.69 83 TRP A O 1
ATOM 676 N N . SER A 1 84 ? 10.628 -10.075 -8.280 1.00 90.12 84 SER A N 1
ATOM 677 C CA . SER A 1 84 ? 9.574 -10.028 -7.262 1.00 90.12 84 SER A CA 1
ATOM 678 C C . SER A 1 84 ? 9.878 -9.020 -6.148 1.00 90.12 84 SER A C 1
ATOM 680 O O . SER A 1 84 ? 8.959 -8.408 -5.615 1.00 90.12 84 SER A O 1
ATOM 682 N N . GLN A 1 85 ? 11.153 -8.814 -5.801 1.00 90.75 85 GLN A N 1
ATOM 683 C CA . GLN A 1 85 ? 11.551 -7.823 -4.805 1.00 90.75 85 GLN A CA 1
ATOM 684 C C . GLN A 1 85 ? 11.377 -6.397 -5.334 1.00 90.75 85 GLN A C 1
ATOM 686 O O . GLN A 1 85 ? 10.906 -5.554 -4.578 1.00 90.75 85 GLN A O 1
ATOM 691 N N . TYR A 1 86 ? 11.685 -6.140 -6.612 1.00 91.12 86 TYR A N 1
ATOM 692 C CA . TYR A 1 86 ? 11.403 -4.842 -7.240 1.00 91.12 86 TYR A CA 1
ATOM 693 C C . TYR A 1 86 ? 9.915 -4.525 -7.193 1.00 91.12 86 TYR A C 1
ATOM 695 O O . TYR A 1 86 ? 9.548 -3.453 -6.736 1.00 91.12 86 TYR A O 1
ATOM 703 N N . VAL A 1 87 ? 9.060 -5.466 -7.602 1.00 93.31 87 VAL A N 1
ATOM 704 C CA . VAL A 1 87 ? 7.602 -5.274 -7.577 1.00 93.31 87 VAL A CA 1
ATOM 705 C C . VAL A 1 87 ? 7.118 -5.018 -6.157 1.00 93.31 87 VAL A C 1
ATOM 707 O O . VAL A 1 87 ? 6.401 -4.055 -5.927 1.00 93.31 87 VAL A O 1
ATOM 710 N N . PHE A 1 88 ? 7.558 -5.839 -5.201 1.00 94.38 88 PHE A N 1
ATOM 711 C CA . PHE A 1 88 ? 7.168 -5.705 -3.802 1.00 94.38 88 PHE A CA 1
ATOM 712 C C . PHE A 1 88 ? 7.569 -4.343 -3.224 1.00 94.38 88 PHE A C 1
ATOM 714 O O . PHE A 1 88 ? 6.720 -3.623 -2.721 1.00 94.38 88 PHE A O 1
ATOM 721 N N . GLN A 1 89 ? 8.852 -3.975 -3.317 1.00 94.50 89 GLN A N 1
ATOM 722 C CA . GLN A 1 89 ? 9.351 -2.707 -2.779 1.00 94.50 89 GLN A CA 1
ATOM 723 C C . GLN A 1 89 ? 8.715 -1.514 -3.491 1.00 94.50 89 GLN A C 1
ATOM 725 O O . GLN A 1 89 ? 8.275 -0.573 -2.846 1.00 94.50 89 GLN A O 1
ATOM 730 N N . PHE A 1 90 ? 8.624 -1.562 -4.819 1.00 96.00 90 PHE A N 1
ATOM 731 C CA . PHE A 1 90 ? 8.069 -0.461 -5.590 1.00 96.00 90 PHE A CA 1
ATOM 732 C C . PHE A 1 90 ? 6.576 -0.257 -5.316 1.00 96.00 90 PHE A C 1
ATOM 734 O O . PHE A 1 90 ? 6.156 0.878 -5.133 1.00 96.00 90 PHE A O 1
ATOM 741 N N . SER A 1 91 ? 5.778 -1.324 -5.214 1.00 97.69 91 SER A N 1
ATOM 742 C CA . SER A 1 91 ? 4.359 -1.215 -4.847 1.00 97.69 91 SER A CA 1
ATOM 743 C C . SER A 1 91 ? 4.137 -0.733 -3.409 1.00 97.69 91 SER A C 1
ATOM 745 O O . SER A 1 91 ? 3.104 -0.115 -3.142 1.00 97.69 91 SER A O 1
ATOM 747 N N . HIS A 1 92 ? 5.083 -0.985 -2.496 1.00 96.94 92 HIS A N 1
ATOM 748 C CA . HIS A 1 92 ? 5.078 -0.411 -1.145 1.00 96.94 92 HIS A CA 1
ATOM 749 C C . HIS A 1 92 ? 5.250 1.107 -1.206 1.00 96.94 92 HIS A C 1
ATOM 751 O O . HIS A 1 92 ? 4.368 1.859 -0.801 1.00 96.94 92 HIS A O 1
ATOM 757 N N . GLU A 1 93 ? 6.353 1.563 -1.799 1.00 97.00 93 GLU A N 1
ATOM 758 C CA . GLU A 1 93 ? 6.696 2.988 -1.841 1.00 97.00 93 GLU A CA 1
ATOM 759 C C . GLU A 1 93 ? 5.758 3.798 -2.740 1.00 97.00 93 GLU A C 1
ATOM 761 O O . GLU A 1 93 ? 5.458 4.958 -2.456 1.00 97.00 93 GLU A O 1
ATOM 766 N N . LEU A 1 94 ? 5.235 3.196 -3.811 1.00 97.25 94 LEU A N 1
ATOM 767 C CA . LEU A 1 94 ? 4.243 3.850 -4.656 1.00 97.25 94 LEU A CA 1
ATOM 768 C C . LEU A 1 94 ? 2.883 3.971 -3.946 1.00 97.25 94 LEU A C 1
ATOM 770 O O . LEU A 1 94 ? 2.135 4.907 -4.218 1.00 97.25 94 LEU A O 1
ATOM 774 N N . CYS A 1 95 ? 2.566 3.082 -2.999 1.00 97.75 95 CYS A N 1
ATOM 775 C CA . CYS A 1 95 ? 1.392 3.245 -2.141 1.00 97.75 95 CYS A CA 1
ATOM 776 C C . CYS A 1 95 ? 1.549 4.469 -1.227 1.00 97.75 95 CYS A C 1
ATOM 778 O O . CYS A 1 95 ? 0.647 5.304 -1.201 1.00 97.75 95 CYS A O 1
ATOM 780 N N . HIS A 1 96 ? 2.707 4.639 -0.575 1.00 95.50 96 HIS A N 1
ATOM 781 C CA . HIS A 1 96 ? 3.021 5.868 0.170 1.00 95.50 96 HIS A CA 1
ATOM 782 C C . HIS A 1 96 ? 2.901 7.115 -0.714 1.00 95.50 96 HIS A C 1
ATOM 784 O O . HIS A 1 96 ? 2.267 8.095 -0.328 1.00 95.50 96 HIS A O 1
ATOM 790 N N . TYR A 1 97 ? 3.428 7.064 -1.944 1.00 95.19 97 TYR A N 1
ATOM 791 C CA . TYR A 1 97 ? 3.270 8.149 -2.915 1.00 95.19 97 TYR A CA 1
ATOM 792 C C . TYR A 1 97 ? 1.795 8.502 -3.161 1.00 95.19 97 TYR A C 1
ATOM 794 O O . TYR A 1 97 ? 1.426 9.677 -3.107 1.00 95.19 97 TYR A O 1
ATOM 802 N N . PHE A 1 98 ? 0.940 7.507 -3.419 1.00 95.56 98 PHE A N 1
ATOM 803 C CA . PHE A 1 98 ? -0.480 7.756 -3.664 1.00 95.56 98 PHE A CA 1
ATOM 804 C C . PHE A 1 98 ? -1.227 8.253 -2.427 1.00 95.56 98 PHE A C 1
ATOM 806 O O . PHE A 1 98 ? -2.216 8.968 -2.589 1.00 95.56 98 PHE A O 1
ATOM 813 N N . ILE A 1 99 ? -0.764 7.917 -1.222 1.00 93.38 99 ILE A N 1
ATOM 814 C CA . ILE A 1 99 ? -1.348 8.399 0.030 1.00 93.38 99 ILE A CA 1
ATOM 815 C C . ILE A 1 99 ? -0.967 9.856 0.296 1.00 93.38 99 ILE A C 1
ATOM 817 O O . ILE A 1 99 ? -1.845 10.685 0.533 1.00 93.38 99 ILE A O 1
ATOM 821 N N . ASP A 1 100 ? 0.319 10.185 0.198 1.00 87.06 100 ASP A N 1
ATOM 822 C CA . ASP A 1 100 ? 0.838 11.484 0.623 1.00 87.06 100 ASP A CA 1
ATOM 823 C C . ASP A 1 100 ? 0.901 12.519 -0.499 1.00 87.06 100 ASP A C 1
ATOM 825 O O . ASP A 1 100 ? 0.376 13.628 -0.371 1.00 87.06 100 ASP A O 1
ATOM 829 N N . TYR A 1 101 ? 1.561 12.188 -1.611 1.00 81.44 101 TYR A N 1
ATOM 830 C CA . TYR A 1 101 ? 1.917 13.177 -2.632 1.00 81.44 101 TYR A CA 1
ATOM 831 C C . TYR A 1 101 ? 0.696 13.708 -3.384 1.00 81.44 101 TYR A C 1
ATOM 833 O O . TYR A 1 101 ? 0.654 14.878 -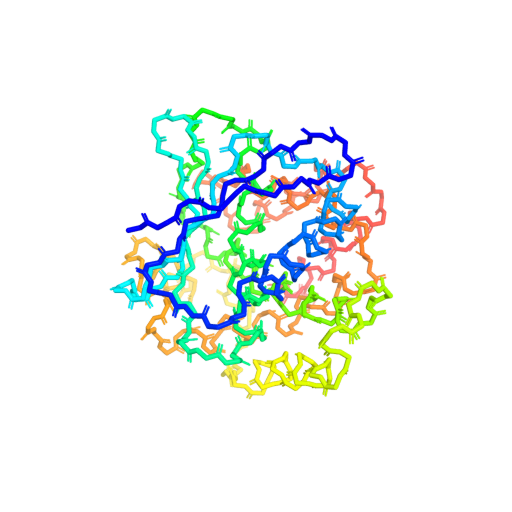3.766 1.00 81.44 101 TYR A O 1
ATOM 841 N N . THR A 1 102 ? -0.312 12.860 -3.595 1.00 73.25 102 THR A N 1
ATOM 842 C CA . THR A 1 102 ? -1.551 13.247 -4.288 1.00 73.25 102 THR A CA 1
ATOM 843 C C . THR A 1 102 ? -2.322 14.316 -3.513 1.00 73.25 102 THR A C 1
ATOM 845 O O . THR A 1 102 ? -2.905 15.214 -4.124 1.00 73.25 102 THR A O 1
ATOM 848 N N . ASN A 1 103 ? -2.257 14.268 -2.179 1.00 72.25 103 ASN A N 1
ATOM 849 C CA . ASN A 1 103 ? -2.904 15.220 -1.284 1.00 72.25 103 ASN A CA 1
ATOM 850 C C . ASN A 1 103 ? -2.013 16.439 -0.987 1.00 72.25 103 ASN A C 1
ATOM 852 O O . ASN A 1 103 ? -2.527 17.549 -0.843 1.00 72.25 103 ASN A O 1
ATOM 856 N N . ASN A 1 104 ? -0.688 16.261 -0.918 1.00 68.56 104 ASN A N 1
ATOM 857 C CA . ASN A 1 104 ? 0.267 17.316 -0.578 1.00 68.56 104 ASN A CA 1
ATOM 858 C C . ASN A 1 104 ? 1.535 17.253 -1.454 1.00 68.56 104 ASN A C 1
ATOM 860 O O . ASN A 1 104 ? 2.574 16.713 -1.082 1.00 68.56 104 ASN A O 1
ATOM 864 N N . GLN A 1 105 ? 1.454 17.864 -2.639 1.00 70.50 105 GLN A N 1
ATOM 865 C CA . GLN A 1 105 ? 2.486 17.819 -3.691 1.00 70.50 105 GLN A CA 1
ATOM 866 C C . GLN A 1 105 ? 3.820 18.490 -3.313 1.00 70.50 105 GLN A C 1
ATOM 868 O O . GLN A 1 105 ? 4.790 18.402 -4.066 1.00 70.50 105 GLN A O 1
ATOM 873 N N . THR A 1 106 ? 3.873 19.202 -2.185 1.00 63.22 106 THR A N 1
ATOM 874 C CA . THR A 1 106 ? 5.034 20.005 -1.771 1.00 63.22 106 THR A CA 1
ATOM 875 C C . THR A 1 106 ? 5.791 19.441 -0.574 1.00 63.22 106 THR A C 1
ATOM 877 O O . THR A 1 106 ? 6.920 19.861 -0.325 1.00 63.22 106 THR A O 1
ATOM 880 N N . SER A 1 107 ? 5.201 18.509 0.175 1.00 61.31 107 SER A N 1
ATOM 881 C CA . SER A 1 107 ? 5.816 17.911 1.363 1.00 61.31 107 SER A CA 1
ATOM 882 C C . SER A 1 107 ? 5.103 16.617 1.733 1.00 61.31 107 SER A C 1
ATOM 884 O O . SER A 1 107 ? 3.881 16.554 1.625 1.00 61.31 107 SER A O 1
ATOM 886 N N . MET A 1 108 ? 5.845 15.626 2.230 1.00 70.12 108 MET A N 1
ATOM 887 C CA . MET A 1 108 ? 5.230 14.427 2.805 1.00 70.12 108 MET A CA 1
ATOM 888 C C . MET A 1 108 ? 4.314 14.809 3.967 1.00 70.12 108 MET A C 1
ATOM 890 O O . MET A 1 108 ? 4.542 15.834 4.626 1.00 70.12 108 MET A O 1
ATOM 894 N N . SER A 1 109 ? 3.290 13.994 4.226 1.00 64.56 109 SER A N 1
ATOM 895 C CA . SER A 1 109 ? 2.552 14.154 5.471 1.00 64.56 109 SER A CA 1
ATOM 896 C C . SER A 1 109 ? 3.518 13.920 6.638 1.00 64.56 109 SER A C 1
ATOM 898 O O . SER A 1 109 ? 4.468 13.135 6.561 1.00 64.56 109 SER A O 1
ATOM 900 N N . THR A 1 110 ? 3.344 14.669 7.725 1.00 70.56 110 THR A N 1
ATOM 901 C CA . THR A 1 110 ? 4.142 14.416 8.923 1.00 70.56 110 THR A CA 1
ATOM 902 C C . THR A 1 110 ? 3.708 13.065 9.477 1.00 70.56 110 THR A C 1
ATOM 904 O O . THR A 1 110 ? 2.547 12.931 9.867 1.00 70.56 110 THR A O 1
ATOM 907 N N . ARG A 1 111 ? 4.631 12.090 9.543 1.00 79.25 111 ARG A N 1
ATOM 908 C CA . ARG A 1 111 ? 4.381 10.817 10.237 1.00 79.25 111 ARG A CA 1
ATOM 909 C C . ARG A 1 111 ? 3.778 11.111 11.610 1.00 79.25 111 ARG A C 1
ATOM 911 O O . ARG A 1 111 ? 4.367 11.840 12.411 1.00 79.25 111 ARG A O 1
ATOM 918 N N . ASN A 1 112 ? 2.607 10.548 11.859 1.00 86.94 112 ASN A N 1
ATOM 919 C CA . ASN A 1 112 ? 1.903 10.644 13.127 1.00 86.94 112 ASN A CA 1
ATOM 920 C C . ASN A 1 112 ? 2.035 9.312 13.876 1.00 86.94 112 ASN A C 1
ATOM 922 O O . ASN A 1 112 ? 2.592 8.335 13.361 1.00 86.94 112 ASN A O 1
ATOM 926 N N . ARG A 1 113 ? 1.534 9.244 15.111 1.00 91.62 113 ARG A N 1
ATOM 927 C CA . ARG A 1 113 ? 1.685 8.034 15.931 1.00 91.62 113 ARG A CA 1
ATOM 928 C C . ARG A 1 113 ? 1.021 6.811 15.300 1.00 91.62 113 ARG A C 1
ATOM 930 O O . ARG A 1 113 ? 1.485 5.704 15.534 1.00 91.62 113 ARG A O 1
ATOM 937 N N . ASP A 1 114 ? -0.033 6.996 14.508 1.00 94.50 114 ASP A N 1
ATOM 938 C CA . ASP A 1 114 ? -0.810 5.934 13.867 1.00 94.50 114 ASP A CA 1
ATOM 939 C C . ASP A 1 114 ? -0.385 5.636 12.412 1.00 94.50 114 ASP A C 1
ATOM 941 O O . ASP A 1 114 ? -0.988 4.777 11.766 1.00 94.50 114 ASP A O 1
ATOM 945 N N . SER A 1 115 ? 0.717 6.224 11.922 1.00 93.00 115 SER A N 1
ATOM 946 C CA . SER A 1 115 ? 1.317 5.896 10.613 1.00 93.00 115 SER A CA 1
ATOM 947 C C . SER A 1 115 ? 1.742 4.422 10.478 1.00 93.00 115 SER A C 1
ATOM 949 O O . SER A 1 115 ? 1.975 3.941 9.374 1.00 93.00 115 SER A O 1
ATOM 951 N N . TRP A 1 116 ? 1.787 3.652 11.573 1.00 94.69 116 TRP A N 1
ATOM 952 C CA . TRP A 1 116 ? 1.969 2.196 11.515 1.00 94.69 116 TRP A CA 1
ATOM 953 C C . TRP A 1 116 ? 0.875 1.502 10.689 1.00 94.69 116 TRP A C 1
ATOM 955 O O . TRP A 1 116 ? 1.122 0.446 10.107 1.00 94.69 116 TRP A O 1
ATOM 965 N N . PHE A 1 117 ? -0.337 2.065 10.652 1.00 96.88 117 PHE A N 1
ATOM 966 C CA . PHE A 1 117 ? -1.448 1.497 9.896 1.00 96.88 117 PHE A CA 1
ATOM 967 C C . PHE A 1 117 ? -1.253 1.684 8.390 1.00 96.88 117 PHE A 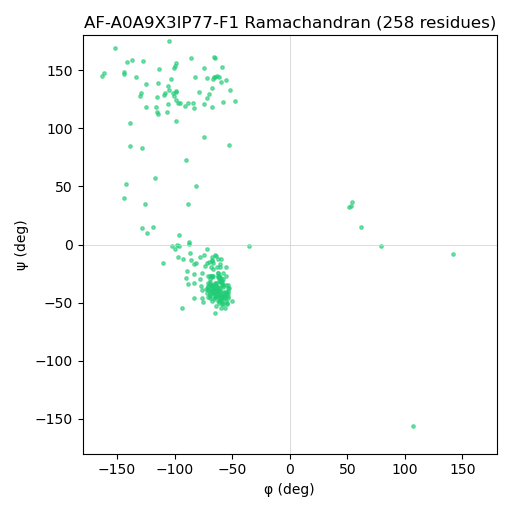C 1
ATOM 969 O O . PHE A 1 117 ? -1.512 0.761 7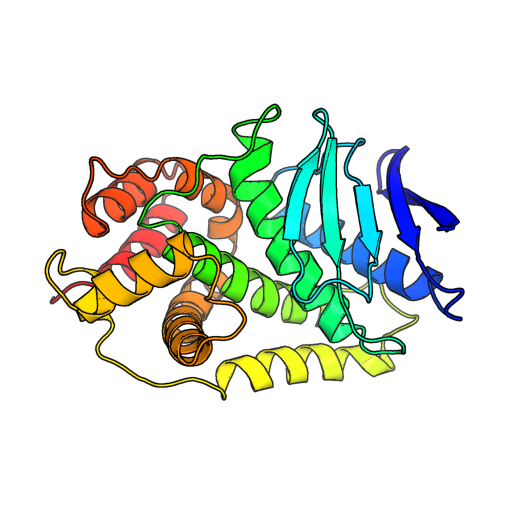.620 1.00 96.88 117 PHE A O 1
ATOM 976 N N . GLU A 1 118 ? -0.727 2.837 7.979 1.00 95.81 118 GLU A N 1
ATOM 977 C CA . GLU A 1 118 ? -0.353 3.113 6.592 1.00 95.81 118 GLU A CA 1
ATOM 978 C C . GLU A 1 118 ? 0.684 2.109 6.077 1.00 95.81 118 GLU A C 1
ATOM 980 O O . GLU A 1 118 ? 0.496 1.530 5.012 1.00 95.81 118 GLU A O 1
ATOM 985 N N . GLU A 1 119 ? 1.720 1.815 6.865 1.00 94.75 119 GLU A N 1
ATOM 986 C CA . GLU A 1 119 ? 2.723 0.793 6.530 1.00 94.75 119 GLU A CA 1
ATOM 987 C C . GLU A 1 119 ? 2.102 -0.600 6.330 1.00 94.75 119 GLU A C 1
ATOM 989 O O . GLU A 1 119 ? 2.540 -1.370 5.475 1.00 94.75 119 GLU A O 1
ATOM 994 N N . ILE A 1 120 ? 1.053 -0.943 7.085 1.00 96.38 120 ILE A N 1
ATOM 995 C CA . ILE A 1 120 ? 0.322 -2.203 6.889 1.00 96.38 120 ILE A CA 1
ATOM 996 C C . ILE A 1 120 ? -0.499 -2.169 5.599 1.00 96.38 120 ILE A C 1
ATOM 998 O O . ILE A 1 120 ? -0.580 -3.181 4.905 1.00 96.38 120 ILE A O 1
ATOM 1002 N N . VAL A 1 121 ? -1.104 -1.035 5.249 1.00 98.19 121 VAL A N 1
ATOM 1003 C CA . VAL A 1 121 ? -1.797 -0.883 3.962 1.00 98.19 121 VAL A CA 1
ATOM 1004 C C . VAL A 1 121 ? -0.800 -0.958 2.800 1.00 98.19 121 VAL A C 1
ATOM 1006 O O . VAL A 1 121 ? -1.078 -1.635 1.810 1.00 98.19 121 VAL A O 1
ATOM 1009 N N . CYS A 1 122 ? 0.393 -0.379 2.940 1.00 97.00 122 CYS A N 1
ATOM 1010 C CA . CYS A 1 122 ? 1.478 -0.494 1.961 1.00 97.00 122 CYS A CA 1
ATOM 1011 C C . CYS A 1 122 ? 2.014 -1.937 1.860 1.00 97.00 122 CYS A C 1
ATOM 1013 O O . CYS A 1 122 ? 2.283 -2.437 0.764 1.00 97.00 122 CYS A O 1
ATOM 1015 N N . GLU A 1 123 ? 2.038 -2.679 2.971 1.00 95.38 123 GLU A N 1
ATOM 1016 C CA . GLU A 1 123 ? 2.323 -4.117 2.971 1.00 95.38 123 GLU A CA 1
ATOM 1017 C C . GLU A 1 123 ? 1.259 -4.918 2.201 1.00 95.38 123 GLU A C 1
ATOM 1019 O O . GLU A 1 123 ? 1.591 -5.834 1.441 1.00 95.38 123 GLU A O 1
ATOM 1024 N N . VAL A 1 124 ? -0.024 -4.581 2.372 1.00 97.94 124 VAL A N 1
ATOM 1025 C CA . VAL A 1 124 ? -1.125 -5.177 1.597 1.00 97.94 124 VAL A CA 1
ATOM 1026 C C . VAL A 1 124 ? -0.979 -4.831 0.114 1.00 97.94 124 VAL A C 1
ATOM 1028 O O . VAL A 1 124 ? -1.112 -5.729 -0.717 1.00 97.94 124 VAL A O 1
ATOM 1031 N N . SER A 1 125 ? -0.645 -3.578 -0.217 1.00 98.19 125 SER A N 1
ATOM 1032 C CA . SER A 1 125 ? -0.384 -3.111 -1.588 1.00 98.19 125 SER A CA 1
ATOM 1033 C C . SER A 1 125 ? 0.693 -3.965 -2.253 1.00 98.19 125 SER A C 1
ATOM 1035 O O . SER A 1 125 ? 0.465 -4.558 -3.308 1.00 98.19 125 SER A O 1
ATOM 1037 N N . SER A 1 126 ? 1.831 -4.140 -1.582 1.00 96.56 126 SER A N 1
ATOM 1038 C CA . SER A 1 126 ? 2.964 -4.927 -2.079 1.00 96.56 126 SER A CA 1
ATOM 1039 C C . SER A 1 126 ? 2.576 -6.346 -2.498 1.00 96.56 126 SER A C 1
ATOM 1041 O O . SER A 1 126 ? 3.017 -6.849 -3.532 1.00 96.56 126 SER A O 1
ATOM 1043 N N . ARG A 1 127 ? 1.719 -7.001 -1.710 1.00 95.69 127 ARG A N 1
ATOM 1044 C CA . ARG A 1 127 ? 1.223 -8.358 -1.984 1.00 95.69 127 ARG A CA 1
ATOM 1045 C C . ARG A 1 127 ? 0.171 -8.361 -3.085 1.00 95.69 127 ARG A C 1
ATOM 1047 O O . ARG A 1 127 ? 0.241 -9.167 -4.007 1.00 95.69 127 ARG A O 1
ATOM 1054 N N . PHE A 1 128 ? -0.782 -7.437 -3.009 1.00 96.75 128 PHE A N 1
ATOM 1055 C CA . PHE A 1 128 ? -1.882 -7.334 -3.960 1.00 96.75 128 PHE A CA 1
ATOM 1056 C C . PHE A 1 128 ? -1.362 -7.095 -5.379 1.00 96.75 128 PHE A C 1
ATOM 1058 O O . PHE A 1 128 ? -1.724 -7.828 -6.301 1.00 96.75 128 PHE A O 1
ATOM 1065 N N . PHE A 1 129 ? -0.457 -6.132 -5.559 1.00 96.12 129 PHE A N 1
ATOM 1066 C CA . PHE A 1 129 ? 0.077 -5.789 -6.875 1.00 96.12 129 PHE A CA 1
ATOM 1067 C C . PHE A 1 129 ? 1.111 -6.789 -7.393 1.00 96.12 129 PHE A C 1
ATOM 1069 O O . PHE A 1 129 ? 1.186 -6.977 -8.604 1.00 96.12 129 PHE A O 1
ATOM 1076 N N . LEU A 1 130 ? 1.802 -7.542 -6.527 1.00 93.94 130 LEU A N 1
ATOM 1077 C CA . LEU A 1 130 ? 2.535 -8.740 -6.961 1.00 93.94 130 LEU A CA 1
ATOM 1078 C C . LEU A 1 130 ? 1.616 -9.736 -7.674 1.00 93.94 130 LEU A C 1
ATOM 1080 O O . LEU A 1 130 ? 1.970 -10.243 -8.740 1.00 93.94 130 LEU A O 1
ATOM 1084 N N . ILE A 1 131 ? 0.438 -10.007 -7.102 1.00 93.19 131 ILE A N 1
ATOM 1085 C CA . ILE A 1 131 ? -0.547 -10.903 -7.712 1.00 93.19 131 ILE A CA 1
ATOM 1086 C C . ILE A 1 131 ? -1.114 -10.286 -8.992 1.00 93.19 131 ILE A C 1
ATOM 1088 O O . ILE A 1 131 ? -1.085 -10.949 -10.029 1.00 93.19 131 ILE A O 1
ATOM 1092 N N . LYS A 1 132 ? -1.552 -9.019 -8.974 1.00 93.38 132 LYS A N 1
ATOM 1093 C CA . LYS A 1 132 ? -2.113 -8.375 -10.179 1.00 93.38 132 LYS A CA 1
ATOM 1094 C C . LYS A 1 132 ? -1.111 -8.309 -11.327 1.00 93.38 132 LYS A C 1
ATOM 1096 O O . LYS A 1 132 ? -1.485 -8.594 -12.457 1.00 93.38 132 LYS A O 1
ATOM 1101 N N . LEU A 1 133 ? 0.157 -8.018 -11.045 1.00 90.81 133 LEU A N 1
ATOM 1102 C CA . LEU A 1 133 ? 1.209 -8.026 -12.057 1.00 90.81 133 LEU A CA 1
ATOM 1103 C C . LEU A 1 133 ? 1.503 -9.443 -12.568 1.00 90.81 133 LEU A C 1
ATOM 1105 O O . LEU A 1 133 ? 1.774 -9.623 -13.751 1.00 90.81 133 LEU A O 1
ATOM 1109 N N . SER A 1 134 ? 1.415 -10.461 -11.705 1.00 89.44 134 SER A N 1
ATOM 1110 C CA . SER A 1 134 ? 1.583 -11.863 -12.117 1.00 89.44 134 SER A CA 1
ATOM 1111 C C . SER A 1 134 ? 0.473 -12.379 -13.040 1.00 89.44 134 SER A C 1
ATOM 1113 O O . SER A 1 134 ? 0.686 -13.364 -13.743 1.00 89.44 134 SER A O 1
ATOM 1115 N N . ASP A 1 135 ? -0.687 -11.720 -13.026 1.00 87.00 135 ASP A N 1
ATOM 1116 C CA . ASP A 1 135 ? -1.845 -12.024 -13.868 1.00 87.00 135 ASP A CA 1
ATOM 1117 C C . ASP A 1 135 ? -1.982 -11.048 -15.054 1.00 87.00 135 ASP A C 1
ATOM 1119 O O . ASP A 1 135 ? -2.905 -11.185 -15.855 1.00 87.00 135 ASP A O 1
ATOM 1123 N N . ALA A 1 136 ? -1.095 -10.054 -15.169 1.00 80.56 136 ALA A N 1
ATOM 1124 C CA . ALA A 1 136 ? -1.183 -9.024 -16.193 1.00 80.56 136 ALA A CA 1
ATOM 1125 C C . ALA A 1 136 ? -0.676 -9.518 -17.554 1.00 80.56 136 ALA A C 1
ATOM 1127 O O . ALA A 1 136 ? 0.445 -10.017 -17.692 1.00 80.56 136 ALA A O 1
ATOM 1128 N N . ASP A 1 137 ? -1.477 -9.275 -18.589 1.00 70.12 137 ASP A N 1
ATOM 1129 C CA . ASP A 1 137 ? -1.023 -9.341 -19.972 1.00 70.12 137 ASP A CA 1
ATOM 1130 C C . ASP A 1 137 ? -0.120 -8.126 -20.245 1.00 70.12 137 ASP A C 1
ATOM 1132 O O . ASP A 1 137 ? -0.520 -6.989 -20.011 1.00 70.12 137 ASP A O 1
ATOM 1136 N N . GLY A 1 138 ? 1.109 -8.332 -20.729 1.00 64.25 138 GLY A N 1
ATOM 1137 C CA . GLY A 1 138 ? 2.010 -7.209 -21.053 1.00 64.25 138 GLY A CA 1
ATOM 1138 C C . GLY A 1 138 ? 3.481 -7.426 -20.724 1.00 64.25 138 GLY A C 1
ATOM 1139 O O . GLY A 1 138 ? 4.331 -6.671 -21.188 1.00 64.25 138 GLY A O 1
ATOM 1140 N N . LEU A 1 139 ? 3.811 -8.517 -20.027 1.00 73.94 139 LEU A N 1
ATOM 1141 C CA . LEU A 1 139 ? 5.186 -8.844 -19.650 1.00 73.94 139 LEU A CA 1
ATOM 1142 C C . LEU A 1 139 ? 5.716 -10.162 -20.268 1.00 73.94 139 LEU A C 1
ATOM 1144 O O . LEU A 1 139 ? 6.170 -11.044 -19.532 1.00 73.94 139 LEU A O 1
ATOM 1148 N N . PRO A 1 140 ? 5.735 -10.330 -21.615 1.00 71.69 140 PRO A N 1
ATOM 1149 C CA . PRO A 1 140 ? 6.224 -11.561 -22.250 1.00 71.69 140 PRO A CA 1
ATOM 1150 C C . PRO A 1 140 ? 7.652 -11.935 -21.842 1.00 71.69 140 PRO A C 1
ATOM 1152 O O 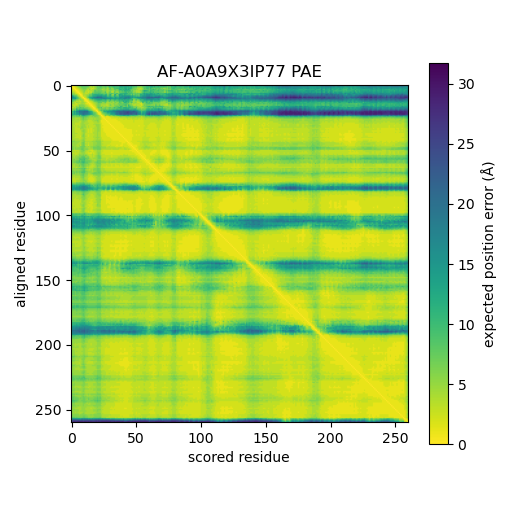. PRO A 1 140 ? 7.960 -13.117 -21.698 1.00 71.69 140 PRO A O 1
ATOM 1155 N N . LEU A 1 141 ? 8.508 -10.926 -21.630 1.00 71.44 141 LEU A N 1
ATOM 1156 C CA . LEU A 1 141 ? 9.922 -11.094 -21.281 1.00 71.44 141 LEU A CA 1
ATOM 1157 C C . LEU A 1 141 ? 10.122 -11.837 -19.955 1.00 71.44 141 LEU A C 1
ATOM 1159 O O . LEU A 1 141 ? 11.122 -12.532 -19.793 1.00 71.44 141 LEU A O 1
ATOM 1163 N N . ILE A 1 142 ? 9.156 -11.748 -19.037 1.00 77.00 142 ILE A N 1
ATOM 1164 C CA . ILE A 1 142 ? 9.245 -12.362 -17.710 1.00 77.00 142 ILE A CA 1
ATOM 1165 C C . ILE A 1 142 ? 8.162 -13.409 -17.454 1.00 77.00 142 ILE A C 1
ATOM 1167 O O . ILE A 1 142 ? 7.975 -13.817 -16.312 1.00 77.00 142 ILE A O 1
ATOM 1171 N N . ASN A 1 143 ? 7.473 -13.887 -18.495 1.00 80.75 143 ASN A N 1
ATOM 1172 C CA . ASN A 1 143 ? 6.350 -14.820 -18.352 1.00 80.75 143 ASN A CA 1
ATOM 1173 C C . ASN A 1 143 ? 6.729 -16.076 -17.535 1.00 80.75 143 ASN A C 1
ATOM 1175 O O . ASN A 1 143 ? 5.998 -16.518 -16.652 1.00 80.75 143 ASN A O 1
ATOM 1179 N N . TYR A 1 144 ? 7.941 -16.602 -17.754 1.00 81.75 144 TYR A N 1
ATOM 1180 C CA . TYR A 1 144 ? 8.479 -17.737 -16.992 1.00 81.75 144 TYR A CA 1
ATOM 1181 C C . TYR A 1 144 ? 8.647 -17.447 -15.485 1.00 81.75 144 TYR A C 1
ATOM 1183 O O . TYR A 1 144 ? 8.630 -18.363 -14.665 1.00 81.75 144 TYR A O 1
ATOM 1191 N N . TYR A 1 145 ? 8.791 -16.176 -15.109 1.00 81.88 145 TYR A N 1
ATOM 1192 C CA . TYR A 1 145 ? 9.023 -15.723 -13.742 1.00 81.88 145 TYR A CA 1
ATOM 1193 C C . TYR A 1 145 ? 7.749 -15.271 -13.019 1.00 81.88 145 TYR A C 1
ATOM 1195 O O . TYR A 1 145 ? 7.791 -15.147 -11.797 1.00 81.88 145 TYR A O 1
ATOM 1203 N N . LEU A 1 146 ? 6.607 -15.103 -13.696 1.00 83.69 146 LEU A N 1
ATOM 1204 C CA . LEU A 1 146 ? 5.340 -14.721 -13.048 1.00 83.69 146 LEU A CA 1
ATOM 1205 C C . LEU A 1 146 ? 4.939 -15.647 -11.877 1.00 83.69 146 LEU A C 1
ATOM 1207 O O . LEU A 1 146 ? 4.501 -15.132 -10.844 1.00 83.69 146 LEU A O 1
ATOM 1211 N N . PRO A 1 147 ? 5.164 -16.982 -11.918 1.00 86.62 147 PRO A N 1
ATOM 1212 C CA . PRO A 1 147 ? 4.911 -17.839 -10.755 1.00 86.62 147 PRO A CA 1
ATOM 1213 C C . PRO A 1 147 ? 5.735 -17.466 -9.511 1.00 86.62 147 PRO A C 1
ATOM 1215 O O . PRO A 1 147 ? 5.283 -17.679 -8.385 1.00 86.62 147 PRO A O 1
ATOM 1218 N N . SER A 1 148 ? 6.931 -16.889 -9.688 1.00 87.12 148 SER 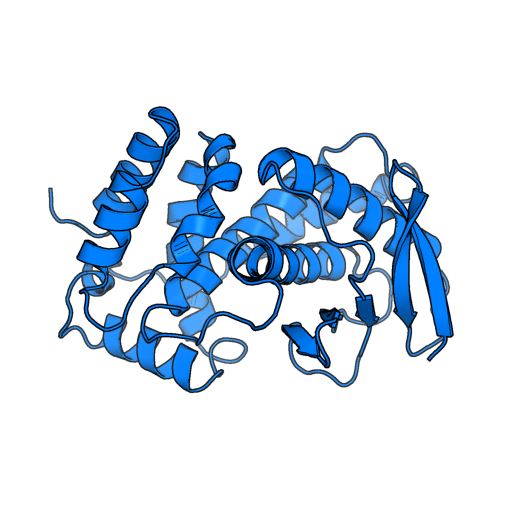A N 1
ATOM 1219 C CA . SER A 1 148 ? 7.768 -16.438 -8.570 1.00 87.12 148 SER A CA 1
ATOM 1220 C C . SER A 1 148 ? 7.163 -15.244 -7.829 1.00 87.12 148 SER A C 1
ATOM 1222 O O . SER A 1 148 ? 7.371 -15.122 -6.625 1.00 87.12 148 SER A O 1
ATOM 1224 N N . PHE A 1 149 ? 6.353 -14.416 -8.498 1.00 89.56 149 PHE A N 1
ATOM 1225 C CA . PHE A 1 149 ? 5.693 -13.266 -7.873 1.00 89.56 149 PHE A CA 1
ATOM 1226 C C . PHE A 1 149 ? 4.595 -13.741 -6.921 1.00 89.56 149 PHE A C 1
ATOM 1228 O O . PHE A 1 149 ? 4.555 -13.325 -5.763 1.00 89.56 149 PHE A O 1
ATOM 1235 N N . LYS A 1 150 ? 3.783 -14.710 -7.369 1.00 87.06 150 LYS A N 1
ATOM 1236 C CA . LYS A 1 150 ? 2.781 -15.379 -6.526 1.00 87.06 150 LYS A CA 1
ATOM 1237 C C . LYS A 1 150 ? 3.427 -16.043 -5.317 1.00 87.06 150 LYS A C 1
ATOM 1239 O O . LYS A 1 150 ? 2.980 -15.842 -4.192 1.00 87.06 150 LYS A O 1
ATOM 1244 N N . LYS A 1 151 ? 4.521 -16.779 -5.536 1.00 88.19 151 LYS A N 1
ATOM 1245 C CA . LYS A 1 151 ? 5.280 -17.406 -4.448 1.00 88.19 151 LYS A CA 1
ATOM 1246 C C . LYS A 1 151 ? 5.794 -16.371 -3.442 1.00 88.19 151 LYS A C 1
ATOM 1248 O O . LYS A 1 151 ? 5.631 -16.571 -2.246 1.00 88.19 151 LYS A O 1
ATOM 1253 N N . TYR A 1 152 ? 6.358 -15.261 -3.917 1.00 87.62 152 TYR A N 1
ATOM 1254 C CA . TYR A 1 152 ? 6.879 -14.209 -3.045 1.00 87.62 152 TYR A CA 1
ATOM 1255 C C . TYR A 1 152 ? 5.778 -13.568 -2.182 1.00 87.62 152 TYR A C 1
ATOM 1257 O O . TYR A 1 152 ? 6.021 -13.276 -1.014 1.00 87.62 152 TYR A O 1
ATOM 1265 N N . SER A 1 153 ? 4.559 -13.400 -2.714 1.00 86.94 153 SER A N 1
ATOM 1266 C CA . SER A 1 153 ? 3.397 -12.968 -1.918 1.00 86.94 153 SER A CA 1
ATOM 1267 C C . SER A 1 153 ? 3.050 -13.984 -0.821 1.00 86.94 153 SER A C 1
ATOM 1269 O O . SER A 1 153 ? 2.945 -13.620 0.349 1.00 86.94 153 SER A O 1
ATOM 1271 N N . ILE A 1 154 ? 2.964 -15.273 -1.170 1.00 85.19 154 ILE A N 1
ATOM 1272 C CA . ILE A 1 154 ? 2.638 -16.364 -0.230 1.00 85.19 154 ILE A CA 1
ATOM 1273 C C . ILE A 1 154 ? 3.692 -16.492 0.883 1.00 85.19 154 ILE A C 1
ATOM 1275 O O . ILE A 1 154 ? 3.359 -16.698 2.053 1.00 85.19 154 ILE A O 1
ATOM 1279 N N . ASP A 1 155 ? 4.976 -16.327 0.561 1.00 84.69 155 ASP A N 1
ATOM 1280 C CA . ASP A 1 155 ? 6.055 -16.365 1.556 1.00 84.69 155 ASP A CA 1
ATOM 1281 C C . ASP A 1 155 ? 5.859 -15.274 2.637 1.00 84.69 155 ASP A C 1
ATOM 1283 O O . ASP A 1 155 ? 6.178 -15.480 3.812 1.00 84.69 155 ASP A O 1
ATOM 1287 N N . ARG A 1 156 ? 5.258 -14.126 2.284 1.00 78.88 156 ARG A N 1
ATOM 1288 C CA . ARG A 1 156 ? 4.916 -13.048 3.233 1.00 78.88 156 ARG A CA 1
ATOM 1289 C C . ARG A 1 156 ? 3.665 -13.344 4.056 1.00 78.88 156 ARG A C 1
ATOM 1291 O O . ARG A 1 156 ? 3.586 -12.910 5.206 1.00 78.88 156 ARG A O 1
ATOM 1298 N N . GLU A 1 157 ? 2.723 -14.104 3.508 1.00 82.88 157 GLU A N 1
ATOM 1299 C CA . GLU A 1 157 ? 1.525 -14.554 4.224 1.00 82.88 157 GLU A CA 1
ATOM 1300 C C . GLU A 1 157 ? 1.844 -15.574 5.318 1.00 82.88 157 GLU A C 1
ATOM 1302 O O . GLU A 1 157 ? 1.150 -15.620 6.331 1.00 82.88 157 GLU A O 1
ATOM 1307 N N . THR A 1 158 ? 2.899 -16.373 5.145 1.00 86.19 158 THR A N 1
ATOM 1308 C CA . THR A 1 158 ? 3.264 -17.450 6.083 1.00 86.19 158 THR A CA 1
ATOM 1309 C C . THR A 1 158 ? 4.207 -17.004 7.202 1.00 86.19 158 THR A C 1
ATOM 1311 O O . THR A 1 158 ? 4.209 -17.604 8.276 1.00 86.19 158 THR A O 1
ATOM 1314 N N . ASN A 1 159 ? 4.966 -15.921 7.008 1.00 86.31 159 ASN A N 1
ATOM 1315 C CA . ASN A 1 159 ? 5.875 -15.375 8.017 1.00 86.31 159 ASN A CA 1
ATOM 1316 C C . ASN A 1 159 ? 5.187 -14.323 8.907 1.00 86.31 159 ASN A C 1
ATOM 1318 O O . ASN A 1 159 ? 5.445 -13.122 8.789 1.00 86.31 159 ASN A O 1
ATOM 1322 N N . TYR A 1 160 ? 4.299 -14.762 9.800 1.00 90.38 160 TYR A N 1
ATOM 1323 C CA . TYR A 1 160 ? 3.606 -13.880 10.743 1.00 90.38 160 TYR A CA 1
ATOM 1324 C C . TYR A 1 160 ? 3.539 -14.465 12.154 1.00 90.38 160 TYR A C 1
ATOM 1326 O O . TYR A 1 160 ? 3.618 -15.676 12.360 1.00 90.38 160 TYR A O 1
ATOM 1334 N N . LYS A 1 161 ? 3.344 -13.587 13.141 1.00 91.38 161 LYS A N 1
ATOM 1335 C CA . LYS A 1 161 ? 3.093 -13.964 14.533 1.00 91.38 161 LYS A CA 1
ATOM 1336 C C . LYS A 1 161 ? 1.671 -13.538 14.913 1.00 91.38 161 LYS A C 1
ATOM 1338 O O . LYS A 1 161 ? 1.407 -12.339 14.974 1.00 91.38 161 LYS A O 1
ATOM 1343 N N . PRO A 1 162 ? 0.738 -14.479 15.151 1.00 93.06 162 PRO A N 1
ATOM 1344 C CA . PRO A 1 162 ? -0.626 -14.126 15.521 1.00 93.06 162 PRO A CA 1
ATOM 1345 C C . PRO A 1 162 ? -0.673 -13.444 16.889 1.00 93.06 162 PRO A C 1
ATOM 1347 O O . PRO A 1 162 ? 0.060 -13.810 17.810 1.00 93.06 162 PRO A O 1
ATOM 1350 N N . PHE A 1 163 ? -1.576 -12.477 17.036 1.00 94.19 163 PHE A N 1
ATOM 1351 C CA . PHE A 1 163 ? -1.871 -11.825 18.310 1.00 94.19 163 PHE A CA 1
ATOM 1352 C C . PHE A 1 163 ? -3.320 -11.328 18.330 1.00 94.19 163 PHE A C 1
ATOM 1354 O O . PHE A 1 163 ? -4.013 -11.324 17.315 1.00 94.19 163 PHE A O 1
ATOM 1361 N N . LYS A 1 164 ? -3.808 -10.904 19.499 1.00 94.88 164 LYS A N 1
ATOM 1362 C CA . LYS A 1 164 ? -5.153 -10.334 19.613 1.00 94.88 164 LYS A CA 1
ATOM 1363 C C . LYS A 1 164 ? -5.160 -8.921 19.020 1.00 94.88 164 LYS A C 1
ATOM 1365 O O . LYS A 1 164 ? -4.893 -7.962 19.737 1.00 94.88 164 LYS A O 1
ATOM 1370 N N . ILE A 1 165 ? -5.496 -8.791 17.736 1.00 95.25 165 ILE A N 1
ATOM 1371 C CA . ILE A 1 165 ? -5.471 -7.507 17.009 1.00 95.25 165 ILE A CA 1
ATOM 1372 C C . ILE A 1 165 ? -6.355 -6.416 17.625 1.00 95.25 165 ILE A C 1
ATOM 1374 O O . ILE A 1 165 ? -6.043 -5.240 17.517 1.00 95.25 165 ILE A O 1
ATOM 1378 N N . LYS A 1 166 ? -7.390 -6.795 18.380 1.00 94.12 166 LYS A N 1
ATOM 1379 C CA . LYS A 1 166 ? -8.235 -5.872 19.156 1.00 94.12 166 LYS A CA 1
ATOM 1380 C C . LYS A 1 166 ? -7.465 -5.081 20.216 1.00 94.12 166 LYS A C 1
ATOM 1382 O O . LYS A 1 166 ? -7.946 -4.084 20.723 1.00 94.12 166 LYS A O 1
ATOM 1387 N N . LEU A 1 167 ? -6.258 -5.510 20.573 1.00 95.56 167 LEU A N 1
ATOM 1388 C CA . LEU A 1 167 ? -5.375 -4.723 21.429 1.00 95.56 167 LEU A CA 1
ATOM 1389 C C . LEU A 1 167 ? -4.881 -3.441 20.737 1.00 95.56 167 LEU A C 1
ATOM 1391 O O . LEU A 1 167 ? -4.369 -2.570 21.429 1.00 95.56 167 LEU A O 1
ATOM 1395 N N . LEU A 1 168 ? -5.033 -3.312 19.414 1.00 95.50 168 LEU A N 1
ATOM 1396 C CA . LEU A 1 168 ? -4.710 -2.100 18.657 1.00 95.50 168 LEU A CA 1
ATOM 1397 C C . LEU A 1 168 ? -5.818 -1.034 18.712 1.00 95.50 168 LEU A C 1
ATOM 1399 O O . LEU A 1 168 ? -5.536 0.119 18.422 1.00 95.50 168 LEU A O 1
ATOM 1403 N N . SER A 1 169 ? -7.049 -1.365 19.129 1.00 94.62 169 SER A N 1
ATOM 1404 C CA . SER A 1 169 ? -8.113 -0.364 19.362 1.00 94.62 169 SER A CA 1
ATOM 1405 C C . SER A 1 169 ? -8.082 0.245 20.765 1.00 94.62 169 SER A C 1
ATOM 1407 O O . SER A 1 169 ? -8.830 1.173 21.071 1.00 94.62 169 SER A O 1
ATOM 1409 N N . GLN A 1 170 ? -7.224 -0.277 21.642 1.00 94.81 170 GLN A N 1
ATOM 1410 C CA . GLN A 1 170 ? -7.130 0.127 23.039 1.00 94.81 170 GLN A CA 1
ATOM 1411 C C . GLN A 1 170 ? -5.970 1.107 23.219 1.00 94.81 170 GLN A C 1
ATOM 1413 O O . GLN A 1 170 ? -4.814 0.697 23.261 1.00 94.81 170 GLN A O 1
ATOM 1418 N N . GLU A 1 171 ? -6.270 2.393 23.407 1.00 92.94 171 GLU A N 1
ATOM 1419 C CA . GLU A 1 171 ? -5.265 3.470 23.501 1.00 92.94 171 GLU A CA 1
ATOM 1420 C C . GLU A 1 171 ? -4.181 3.248 24.576 1.00 92.94 171 GLU A C 1
ATOM 1422 O O . GLU A 1 171 ? -3.054 3.723 24.446 1.00 92.94 171 GLU A O 1
ATOM 1427 N N . HIS A 1 172 ? -4.493 2.493 25.633 1.00 92.88 172 HIS A N 1
ATOM 1428 C CA . HIS A 1 172 ? -3.557 2.181 26.720 1.00 92.88 172 HIS A CA 1
ATOM 1429 C C . HIS A 1 172 ? -2.835 0.833 26.572 1.00 92.88 172 HIS A C 1
ATOM 1431 O O . HIS A 1 172 ? -2.018 0.493 27.427 1.00 92.88 172 HIS A O 1
ATOM 1437 N N . SER A 1 173 ? -3.126 0.063 25.523 1.00 95.38 173 SER A N 1
ATOM 1438 C CA . SER A 1 173 ? -2.524 -1.247 25.282 1.00 95.38 173 SER A CA 1
ATOM 1439 C C . SER A 1 173 ? -1.040 -1.140 24.955 1.00 95.38 173 SER A C 1
ATOM 1441 O O . SER A 1 173 ? -0.631 -0.369 24.088 1.00 95.38 173 SER A O 1
ATOM 1443 N N . GLU A 1 174 ? -0.238 -1.998 25.583 1.00 94.19 174 GLU A N 1
ATOM 1444 C CA . GLU A 1 174 ? 1.195 -2.115 25.295 1.00 94.19 174 GLU A CA 1
ATOM 1445 C C . GLU A 1 174 ? 1.473 -2.544 23.847 1.00 94.19 174 GLU A C 1
ATOM 1447 O O . GLU A 1 174 ? 2.501 -2.187 23.279 1.00 94.19 174 GLU A O 1
ATOM 1452 N N . VAL A 1 175 ? 0.543 -3.267 23.210 1.00 93.31 175 VAL A N 1
ATOM 1453 C CA . VAL A 1 175 ? 0.692 -3.656 21.801 1.00 93.31 175 VAL A CA 1
ATOM 1454 C C . VAL A 1 175 ? 0.575 -2.438 20.889 1.00 93.31 175 VAL A C 1
ATOM 1456 O O . VAL A 1 175 ? 1.412 -2.268 20.008 1.00 93.31 175 VAL A O 1
ATOM 1459 N N . LEU A 1 176 ? -0.419 -1.572 21.115 1.00 94.50 176 LEU A N 1
ATOM 1460 C CA . LEU A 1 176 ? -0.567 -0.348 20.330 1.00 94.50 176 LEU A CA 1
ATOM 1461 C C . LEU A 1 176 ? 0.611 0.597 20.570 1.00 94.50 176 LEU A C 1
ATOM 1463 O O . LEU A 1 176 ? 1.191 1.090 19.608 1.00 94.50 176 LEU A O 1
ATOM 1467 N N . LYS A 1 177 ? 1.017 0.798 21.832 1.00 93.19 177 LYS A N 1
ATOM 1468 C CA . LYS A 1 177 ? 2.197 1.613 22.167 1.00 93.19 177 LYS A CA 1
ATOM 1469 C C . LYS A 1 177 ? 3.437 1.148 21.412 1.00 93.19 177 LYS A C 1
ATOM 1471 O O . LYS A 1 177 ? 4.090 1.973 20.789 1.00 93.19 177 LYS A O 1
ATOM 1476 N N . ARG A 1 178 ? 3.700 -0.163 21.375 1.00 91.25 178 ARG A N 1
ATOM 1477 C CA . ARG A 1 178 ? 4.820 -0.730 20.613 1.00 91.25 178 ARG A CA 1
ATOM 1478 C C . ARG A 1 178 ? 4.752 -0.395 19.119 1.00 91.25 178 ARG A C 1
ATOM 1480 O O . ARG A 1 178 ? 5.761 0.001 18.553 1.00 91.25 178 ARG A O 1
ATOM 1487 N N . PHE A 1 179 ? 3.586 -0.526 18.481 1.00 92.38 179 PHE A N 1
ATOM 1488 C CA . PHE A 1 179 ? 3.420 -0.167 17.063 1.00 92.38 179 PHE A CA 1
ATOM 1489 C C . PHE A 1 179 ? 3.705 1.324 16.823 1.00 92.38 179 PHE A C 1
ATOM 1491 O O . PHE A 1 179 ? 4.432 1.673 15.894 1.00 92.38 179 PHE A O 1
ATOM 1498 N N . ARG A 1 180 ? 3.193 2.195 17.701 1.00 92.88 180 ARG A N 1
ATOM 1499 C CA . ARG A 1 180 ? 3.424 3.646 17.644 1.00 92.88 180 ARG A CA 1
ATOM 1500 C C . ARG A 1 180 ? 4.894 4.016 17.884 1.00 92.88 180 ARG A C 1
ATOM 1502 O O . ARG A 1 180 ? 5.437 4.877 17.204 1.00 92.88 180 ARG A O 1
ATOM 1509 N N . GLU A 1 181 ? 5.566 3.363 18.825 1.00 89.56 181 GLU A N 1
ATOM 1510 C CA . GLU A 1 181 ? 6.985 3.603 19.113 1.00 89.56 181 GLU A CA 1
ATOM 1511 C C . GLU A 1 181 ? 7.892 3.154 17.962 1.00 89.56 181 GLU A C 1
ATOM 1513 O O . GLU A 1 181 ? 8.859 3.839 17.636 1.00 89.56 181 GLU A O 1
ATOM 1518 N N . GLU A 1 182 ? 7.605 2.020 17.327 1.00 86.25 182 GLU A N 1
ATOM 1519 C CA . GLU A 1 182 ? 8.440 1.507 16.237 1.00 86.25 182 GLU A CA 1
ATOM 1520 C C . GLU A 1 182 ? 8.329 2.328 14.956 1.00 86.25 182 GLU A C 1
ATOM 1522 O O . GLU A 1 182 ? 9.343 2.521 14.282 1.00 86.25 182 GLU A O 1
ATOM 1527 N N . ILE A 1 183 ? 7.140 2.855 14.640 1.00 85.31 183 ILE A N 1
ATOM 1528 C CA . ILE A 1 183 ? 6.988 3.751 13.489 1.00 85.31 183 ILE A CA 1
ATOM 1529 C C . ILE A 1 183 ? 7.698 5.093 13.715 1.00 85.31 183 ILE A C 1
ATOM 1531 O O . ILE A 1 183 ? 8.355 5.597 12.805 1.00 85.31 183 ILE A O 1
ATOM 1535 N N . ILE A 1 184 ? 7.645 5.635 14.938 1.00 81.50 184 ILE A N 1
ATOM 1536 C CA . ILE A 1 184 ? 8.349 6.874 15.311 1.00 81.50 184 ILE A CA 1
ATOM 1537 C C . ILE A 1 184 ? 9.871 6.690 15.233 1.00 81.50 184 ILE A C 1
ATOM 1539 O O . ILE A 1 184 ? 10.583 7.596 14.808 1.00 81.50 184 ILE A O 1
ATOM 1543 N N . ASN A 1 185 ? 10.373 5.518 15.626 1.00 79.19 185 ASN A N 1
ATOM 1544 C CA . ASN A 1 185 ? 11.804 5.212 15.629 1.00 79.19 185 ASN A CA 1
ATOM 1545 C C . ASN A 1 185 ? 12.330 4.655 14.292 1.00 79.19 185 ASN A C 1
ATOM 1547 O O . ASN A 1 185 ? 13.501 4.283 14.226 1.00 79.19 185 ASN A O 1
ATOM 1551 N N . ASP A 1 186 ? 11.479 4.550 13.265 1.00 73.12 186 ASP A N 1
ATOM 1552 C CA . ASP A 1 186 ? 11.799 3.973 11.949 1.00 73.12 186 ASP A CA 1
ATOM 1553 C C . ASP A 1 186 ? 12.444 2.571 12.027 1.00 73.12 186 ASP A C 1
ATOM 1555 O O . ASP A 1 186 ? 13.300 2.178 11.235 1.00 73.12 186 ASP A O 1
ATOM 1559 N N . SER A 1 187 ? 12.059 1.791 13.042 1.00 68.75 187 SER A N 1
ATOM 1560 C CA . SER A 1 187 ? 12.689 0.502 13.358 1.00 68.75 187 SER A CA 1
ATOM 1561 C C . SER A 1 187 ? 11.911 -0.707 12.829 1.00 68.75 187 SER A C 1
ATOM 1563 O O . SER A 1 187 ? 12.393 -1.841 12.922 1.00 68.75 187 SER A O 1
ATOM 1565 N N . TYR A 1 188 ? 10.743 -0.479 12.220 1.00 66.44 188 TYR A N 1
ATOM 1566 C CA . TYR A 1 188 ? 9.817 -1.529 11.780 1.00 66.44 188 TYR A CA 1
ATOM 1567 C C . TYR A 1 188 ? 10.419 -2.480 10.731 1.00 66.44 188 TYR A C 1
ATOM 1569 O O . TYR A 1 188 ? 10.089 -3.668 10.698 1.00 66.44 188 TYR A O 1
ATOM 1577 N N . ALA A 1 189 ? 11.331 -1.990 9.885 1.00 60.41 189 ALA A N 1
ATOM 1578 C CA . ALA A 1 189 ? 11.928 -2.782 8.813 1.00 60.41 189 ALA A CA 1
ATOM 1579 C C . ALA A 1 189 ? 12.848 -3.911 9.320 1.00 60.41 189 ALA A C 1
ATOM 1581 O O . ALA A 1 189 ? 13.092 -4.875 8.595 1.00 60.41 189 ALA A O 1
ATOM 1582 N N . ASN A 1 190 ? 13.327 -3.821 10.568 1.00 59.69 190 ASN A N 1
ATOM 1583 C CA . ASN A 1 190 ? 14.280 -4.762 11.167 1.00 59.69 190 ASN A CA 1
ATOM 1584 C C . ASN A 1 190 ? 13.772 -5.401 12.472 1.00 59.69 190 ASN A C 1
ATOM 1586 O O . ASN A 1 190 ? 14.548 -6.046 13.181 1.00 59.69 190 ASN A O 1
ATOM 1590 N N . SER A 1 191 ? 12.495 -5.217 12.822 1.00 63.81 191 SER A N 1
ATOM 1591 C CA . SER A 1 191 ? 11.952 -5.652 14.110 1.00 63.81 191 SER A CA 1
ATOM 1592 C C . SER A 1 191 ? 11.206 -6.989 14.024 1.00 63.81 191 SER A C 1
ATOM 1594 O O . SER A 1 191 ? 10.638 -7.369 12.998 1.00 63.81 191 SER A O 1
ATOM 1596 N N . GLU A 1 192 ? 11.119 -7.698 15.156 1.00 69.12 192 GLU A N 1
ATOM 1597 C CA . GLU A 1 192 ? 10.210 -8.848 15.317 1.00 69.12 192 GLU A CA 1
ATOM 1598 C C . GLU A 1 192 ? 8.741 -8.487 15.010 1.00 69.12 192 GLU A C 1
ATOM 1600 O O . GLU A 1 192 ? 7.914 -9.357 14.728 1.00 69.12 192 GLU A O 1
ATOM 1605 N N . THR A 1 193 ? 8.406 -7.200 15.047 1.00 77.31 193 THR A N 1
ATOM 1606 C CA . THR A 1 193 ? 7.068 -6.643 14.818 1.00 77.31 193 THR A CA 1
ATOM 1607 C C . THR A 1 193 ? 6.686 -6.678 13.355 1.00 77.31 193 THR A C 1
ATOM 1609 O O . THR A 1 193 ? 5.496 -6.708 13.059 1.00 77.31 193 THR A O 1
ATOM 1612 N N . ARG A 1 194 ? 7.642 -6.829 12.430 1.00 84.38 194 ARG A N 1
ATOM 1613 C CA . ARG A 1 194 ? 7.329 -7.112 11.024 1.00 84.38 194 ARG A CA 1
ATOM 1614 C C . ARG A 1 194 ? 6.410 -8.328 10.878 1.00 84.38 194 ARG A C 1
ATOM 1616 O O . ARG A 1 194 ? 5.481 -8.310 10.075 1.00 84.38 194 ARG A O 1
ATOM 1623 N N . SER A 1 195 ? 6.609 -9.353 11.711 1.00 88.69 195 SER A N 1
ATOM 1624 C CA . SER A 1 195 ? 5.731 -10.530 11.766 1.00 88.69 195 SER A CA 1
ATOM 1625 C C . SER A 1 195 ? 4.338 -10.220 12.344 1.00 88.69 195 SER A C 1
ATOM 1627 O O . SER A 1 195 ? 3.364 -10.880 11.983 1.00 88.69 195 SER A O 1
ATOM 1629 N N . LEU A 1 196 ? 4.215 -9.205 13.206 1.00 91.62 196 LEU A N 1
ATOM 1630 C CA . LEU A 1 196 ? 2.936 -8.708 13.723 1.00 91.62 196 LEU A CA 1
ATOM 1631 C C . LEU A 1 196 ? 2.209 -7.862 12.664 1.00 91.62 196 LEU A C 1
ATOM 1633 O O . LEU A 1 196 ? 1.005 -8.020 12.490 1.00 91.62 196 LEU A O 1
ATOM 1637 N N . TYR A 1 197 ? 2.927 -7.037 11.897 1.00 92.19 197 TYR A N 1
ATOM 1638 C CA . TYR A 1 197 ? 2.371 -6.284 10.764 1.00 92.19 197 TYR A CA 1
ATOM 1639 C C . TYR A 1 197 ? 1.835 -7.245 9.706 1.00 92.19 197 TYR A C 1
ATOM 1641 O O . TYR A 1 197 ? 0.705 -7.088 9.254 1.00 92.19 197 TYR A O 1
ATOM 1649 N N . ASN A 1 198 ? 2.587 -8.307 9.396 1.00 92.31 198 ASN A N 1
ATOM 1650 C CA . ASN A 1 198 ? 2.137 -9.364 8.489 1.00 92.31 198 ASN A CA 1
ATOM 1651 C C . ASN A 1 198 ? 0.845 -10.026 8.964 1.00 92.31 198 ASN A C 1
ATOM 1653 O O . ASN A 1 198 ? -0.003 -10.355 8.140 1.00 92.31 198 ASN A O 1
ATOM 1657 N N . HIS A 1 199 ? 0.671 -10.201 10.277 1.00 94.94 199 HIS A N 1
ATOM 1658 C CA . HIS A 1 199 ? -0.565 -10.754 10.818 1.00 94.94 199 HIS A CA 1
ATOM 1659 C C . HIS A 1 199 ? -1.766 -9.850 10.525 1.00 94.94 199 HIS A C 1
ATOM 1661 O O . HIS A 1 199 ? -2.803 -10.349 10.097 1.00 94.94 199 HIS A O 1
ATOM 1667 N N . VAL A 1 200 ? -1.625 -8.535 10.715 1.00 96.38 200 VAL A N 1
ATOM 1668 C CA . VAL A 1 200 ? -2.698 -7.576 10.411 1.00 96.38 200 VAL A CA 1
ATOM 1669 C C . VAL A 1 200 ? -2.916 -7.476 8.899 1.00 96.38 200 VAL A C 1
ATOM 1671 O O . VAL A 1 200 ? -4.056 -7.556 8.452 1.00 96.38 200 VAL A O 1
ATOM 1674 N N . ALA A 1 201 ? -1.848 -7.409 8.097 1.00 96.56 201 ALA A N 1
ATOM 1675 C CA . ALA A 1 201 ? -1.924 -7.397 6.635 1.00 96.56 201 ALA A CA 1
ATOM 1676 C C . ALA A 1 201 ? -2.668 -8.626 6.082 1.00 96.56 201 ALA A C 1
ATOM 1678 O O . ALA A 1 201 ? -3.509 -8.479 5.201 1.00 96.56 201 ALA A O 1
ATOM 1679 N N . ASN A 1 202 ? -2.440 -9.822 6.643 1.00 96.06 202 ASN A N 1
ATOM 1680 C CA . ASN A 1 202 ? -3.173 -11.045 6.280 1.00 96.06 202 ASN A CA 1
ATOM 1681 C C . ASN A 1 202 ? -4.688 -10.918 6.506 1.00 96.06 202 ASN A C 1
ATOM 1683 O O . ASN A 1 202 ? -5.467 -11.546 5.795 1.00 96.06 202 ASN A O 1
ATOM 1687 N N . LEU A 1 203 ? -5.112 -10.138 7.505 1.00 97.50 203 LEU A N 1
ATOM 1688 C CA . LEU A 1 203 ? -6.527 -9.917 7.809 1.00 97.50 203 LEU A CA 1
ATOM 1689 C C . LEU A 1 203 ? -7.140 -8.818 6.935 1.00 97.50 203 LEU A C 1
ATOM 1691 O O . LEU A 1 203 ? -8.315 -8.914 6.590 1.00 97.50 203 LEU A O 1
ATOM 1695 N N . LEU A 1 204 ? -6.359 -7.799 6.561 1.00 98.38 204 LEU A N 1
ATOM 1696 C CA . LEU A 1 204 ? -6.824 -6.728 5.676 1.00 98.38 204 LEU A CA 1
ATOM 1697 C C . LEU A 1 204 ? -6.880 -7.167 4.210 1.00 98.38 204 LEU A C 1
ATOM 1699 O O . LEU A 1 204 ? -7.790 -6.761 3.491 1.00 98.38 204 LEU A O 1
ATOM 1703 N N . TYR A 1 205 ? -5.937 -8.001 3.764 1.00 97.88 205 TYR A N 1
ATOM 1704 C CA . TYR A 1 205 ? -5.787 -8.380 2.358 1.00 97.88 205 TYR A CA 1
ATOM 1705 C C . TYR A 1 205 ? -7.095 -8.865 1.702 1.00 97.88 205 TYR A C 1
ATOM 1707 O O . TYR A 1 205 ? -7.450 -8.325 0.652 1.00 97.88 205 TYR A O 1
ATOM 1715 N N . PRO A 1 206 ? -7.881 -9.789 2.300 1.00 97.81 206 PRO A N 1
ATOM 1716 C CA . PRO A 1 206 ? -9.133 -10.237 1.692 1.00 97.81 206 PRO A CA 1
ATOM 1717 C C . PRO A 1 206 ? -10.167 -9.119 1.517 1.00 97.81 206 PRO A C 1
ATOM 1719 O O . PRO A 1 206 ? -10.995 -9.197 0.618 1.00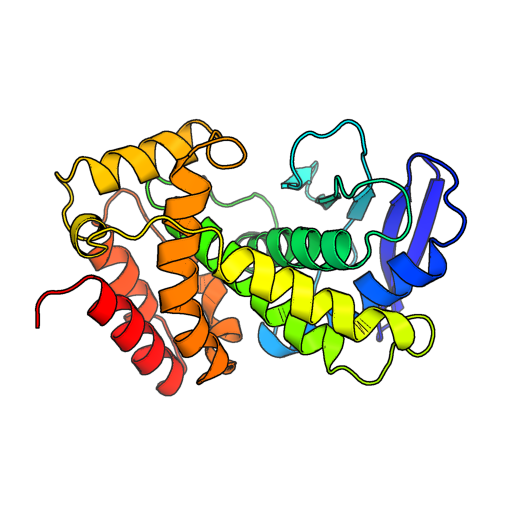 97.81 206 PRO A O 1
ATOM 1722 N N . ILE A 1 207 ? -10.146 -8.077 2.354 1.00 98.62 207 ILE A N 1
ATOM 1723 C CA . ILE A 1 207 ? -11.073 -6.943 2.237 1.00 98.62 207 ILE A CA 1
ATOM 1724 C C . ILE A 1 207 ? -10.738 -6.126 0.983 1.00 98.62 207 ILE A C 1
ATOM 1726 O O . ILE A 1 207 ? -11.636 -5.804 0.204 1.00 98.62 207 ILE A O 1
ATOM 1730 N N . PHE A 1 208 ? -9.450 -5.859 0.755 1.00 98.44 208 PHE A N 1
ATOM 1731 C CA . PHE A 1 208 ? -8.965 -5.173 -0.445 1.00 98.44 208 PHE A CA 1
ATOM 1732 C C . PHE A 1 208 ? -9.162 -6.001 -1.719 1.00 98.44 208 PHE A C 1
ATOM 1734 O O . PHE A 1 208 ? -9.538 -5.449 -2.751 1.00 98.44 208 PHE A O 1
ATOM 1741 N N . ASP A 1 209 ? -8.948 -7.318 -1.662 1.00 97.06 209 ASP A N 1
ATOM 1742 C CA . ASP A 1 209 ? -9.137 -8.182 -2.833 1.00 97.06 209 ASP A CA 1
ATOM 1743 C C . ASP A 1 209 ? -10.618 -8.361 -3.198 1.00 97.06 209 ASP A C 1
ATOM 1745 O O . ASP A 1 209 ? -10.970 -8.335 -4.377 1.00 97.06 209 ASP A O 1
ATOM 1749 N N . ASN A 1 210 ? -11.508 -8.431 -2.202 1.00 98.00 210 ASN A N 1
ATOM 1750 C CA . ASN A 1 210 ? -12.952 -8.506 -2.435 1.00 98.00 210 ASN A CA 1
ATOM 1751 C C . ASN A 1 210 ? -13.553 -7.189 -2.949 1.00 98.00 210 ASN A C 1
ATOM 1753 O O . ASN A 1 210 ? -14.514 -7.220 -3.719 1.00 98.00 210 ASN A O 1
ATOM 1757 N N . ASN A 1 211 ? -13.025 -6.036 -2.524 1.00 98.25 211 ASN A N 1
ATOM 1758 C CA . ASN A 1 211 ? -13.440 -4.728 -3.025 1.00 98.25 211 ASN A CA 1
ATOM 1759 C C . ASN A 1 211 ? -12.234 -3.900 -3.476 1.00 98.25 211 ASN A C 1
ATOM 1761 O O . ASN A 1 211 ? -11.754 -3.004 -2.779 1.00 98.25 211 ASN A O 1
ATOM 1765 N N . THR A 1 212 ? -11.796 -4.142 -4.707 1.00 97.88 212 THR A N 1
ATOM 1766 C CA . THR A 1 212 ? -10.623 -3.463 -5.259 1.00 97.88 212 THR A CA 1
ATOM 1767 C C . THR A 1 212 ? -10.821 -1.965 -5.496 1.00 97.88 212 THR A C 1
ATOM 1769 O O . THR A 1 212 ? -9.843 -1.258 -5.718 1.00 97.88 212 THR A O 1
ATOM 1772 N N . LYS A 1 213 ? -12.058 -1.449 -5.458 1.00 97.88 213 LYS A N 1
ATOM 1773 C CA . LYS A 1 213 ? -12.316 -0.001 -5.550 1.00 97.88 213 LYS A CA 1
ATOM 1774 C C . LYS A 1 213 ? -11.858 0.748 -4.300 1.00 97.88 213 LYS A C 1
ATOM 1776 O O . LYS A 1 213 ? -11.713 1.967 -4.367 1.00 97.88 213 LYS A O 1
ATOM 1781 N N . LEU A 1 214 ? -11.593 0.046 -3.194 1.00 98.44 214 LEU A N 1
ATOM 1782 C CA . LEU A 1 214 ? -11.089 0.657 -1.967 1.00 98.44 214 LEU A CA 1
ATOM 1783 C C . LEU A 1 214 ? -9.771 1.408 -2.198 1.00 98.44 214 LEU A C 1
ATOM 1785 O O . LEU A 1 214 ? -9.589 2.475 -1.621 1.00 98.44 214 LEU A O 1
ATOM 1789 N N . TRP A 1 215 ? -8.907 0.916 -3.095 1.00 98.44 215 TRP A N 1
ATOM 1790 C CA . TRP A 1 215 ? -7.634 1.559 -3.451 1.00 98.44 215 TRP A CA 1
ATOM 1791 C C . TRP A 1 215 ? -7.785 3.026 -3.878 1.00 98.44 215 TRP A C 1
ATOM 1793 O O . TRP A 1 215 ? -6.942 3.844 -3.525 1.00 98.44 215 TRP A O 1
ATOM 1803 N N . SER A 1 216 ? -8.886 3.381 -4.549 1.00 97.38 216 SER A N 1
ATOM 1804 C CA . SER A 1 216 ? -9.157 4.759 -4.994 1.00 97.38 216 SER A CA 1
ATOM 1805 C C . SER A 1 216 ? -9.409 5.765 -3.863 1.00 97.38 216 SER A C 1
ATOM 1807 O O . SER A 1 216 ? -9.447 6.964 -4.114 1.00 97.38 216 SER A O 1
ATOM 1809 N N . GLU A 1 217 ? -9.582 5.295 -2.624 1.00 97.06 217 GLU A N 1
ATOM 1810 C CA . GLU A 1 217 ? -9.848 6.134 -1.446 1.00 97.06 217 GLU A CA 1
ATOM 1811 C C . GLU A 1 217 ? -8.894 5.827 -0.279 1.00 97.06 217 GLU A C 1
ATOM 1813 O O . GLU A 1 217 ? -9.129 6.238 0.861 1.00 97.06 217 GLU A O 1
ATOM 1818 N N . VAL A 1 218 ? -7.802 5.100 -0.545 1.00 96.94 218 VAL A N 1
ATOM 1819 C CA . VAL A 1 218 ? -6.739 4.825 0.438 1.00 96.94 218 VAL A CA 1
ATOM 1820 C C . VAL A 1 218 ? -5.975 6.096 0.807 1.00 96.94 218 VAL A C 1
ATOM 1822 O O . VAL A 1 218 ? -5.522 6.228 1.941 1.00 96.94 218 VAL A O 1
ATOM 1825 N N . ASN A 1 219 ? -5.902 7.077 -0.096 1.00 95.31 219 ASN A N 1
ATOM 1826 C CA . ASN A 1 219 ? -5.268 8.366 0.178 1.00 95.31 219 ASN A CA 1
ATOM 1827 C C . ASN A 1 219 ? -5.920 9.134 1.336 1.00 95.31 219 ASN A C 1
ATOM 1829 O O . ASN A 1 219 ? -5.285 9.991 1.937 1.00 95.31 219 ASN A O 1
ATOM 1833 N N . LEU A 1 220 ? -7.162 8.816 1.706 1.00 95.44 220 LEU A N 1
ATOM 1834 C CA . LEU A 1 220 ? -7.820 9.423 2.863 1.00 95.44 220 LEU A CA 1
ATOM 1835 C C . LEU A 1 220 ? -7.119 9.107 4.197 1.00 95.44 220 LEU A C 1
ATOM 1837 O O . LEU A 1 220 ? -7.327 9.851 5.157 1.00 95.44 220 LEU A O 1
ATOM 1841 N N . ILE A 1 221 ? -6.283 8.060 4.256 1.00 95.31 221 ILE A N 1
ATOM 1842 C CA . ILE A 1 221 ? -5.467 7.707 5.432 1.00 95.31 221 ILE A CA 1
ATOM 1843 C C . ILE A 1 221 ? -4.493 8.835 5.802 1.00 95.31 221 ILE A C 1
ATOM 1845 O O . ILE A 1 221 ? -4.228 9.033 6.987 1.00 95.31 221 ILE A O 1
ATOM 1849 N N . SER A 1 222 ? -4.048 9.653 4.839 1.00 92.94 222 SER A N 1
ATOM 1850 C CA . SER A 1 222 ? -3.142 10.782 5.109 1.00 92.94 222 SER A CA 1
ATOM 1851 C C . SER A 1 222 ? -3.747 11.843 6.045 1.00 92.94 222 SER A C 1
ATOM 1853 O O . SER A 1 222 ? -3.043 12.739 6.500 1.00 92.94 222 SER A O 1
ATOM 1855 N N . ASN A 1 223 ? -5.059 11.787 6.310 1.00 92.38 223 ASN A N 1
ATOM 1856 C CA . ASN A 1 223 ? -5.760 12.694 7.224 1.00 92.38 223 ASN A CA 1
ATOM 1857 C C . ASN A 1 223 ? -5.740 12.229 8.689 1.00 92.38 223 ASN A C 1
ATOM 1859 O O . ASN A 1 223 ? -6.334 12.891 9.542 1.00 92.38 223 ASN A O 1
ATOM 1863 N N . PHE A 1 224 ? -5.108 11.092 8.997 1.00 93.88 224 PHE A N 1
ATOM 1864 C CA . PHE A 1 224 ? -5.004 10.605 10.372 1.00 93.88 224 PHE A CA 1
ATOM 1865 C C . PHE A 1 224 ? -4.283 11.633 11.248 1.00 93.88 224 PHE A C 1
ATOM 1867 O O . PHE A 1 224 ? -3.310 12.265 10.834 1.00 93.88 224 PHE A O 1
ATOM 1874 N N . SER A 1 225 ? -4.774 11.803 12.474 1.00 92.38 225 SER A N 1
ATOM 1875 C CA . SER A 1 225 ? -4.285 12.827 13.397 1.00 92.38 225 SER A CA 1
ATOM 1876 C C . SER A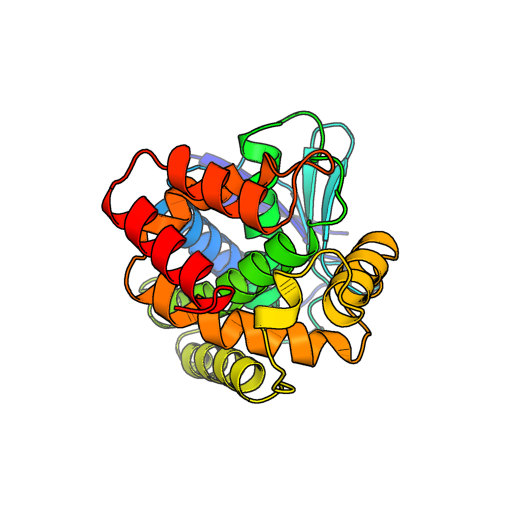 1 225 ? -4.041 12.265 14.793 1.00 92.38 225 SER A C 1
ATOM 1878 O O . SER A 1 225 ? -4.816 11.448 15.297 1.00 92.38 225 SER A O 1
ATOM 1880 N N . ASP A 1 226 ? -2.999 12.775 15.454 1.00 93.44 226 ASP A N 1
ATOM 1881 C CA . ASP A 1 226 ? -2.672 12.474 16.854 1.00 93.44 226 ASP A CA 1
ATOM 1882 C C . ASP A 1 226 ? -3.722 13.010 17.845 1.00 93.44 226 ASP A C 1
ATOM 1884 O O . ASP A 1 226 ? -3.783 12.575 19.000 1.00 93.44 226 ASP A O 1
ATOM 1888 N N . GLU A 1 227 ? -4.584 13.930 17.408 1.00 94.12 227 GLU A N 1
ATOM 1889 C CA . GLU A 1 227 ? -5.695 14.449 18.214 1.00 94.12 227 GLU A CA 1
ATOM 1890 C C . GLU A 1 227 ? -6.819 13.417 18.401 1.00 94.12 227 GLU A C 1
ATOM 1892 O O . GLU A 1 227 ? -7.663 13.565 19.289 1.00 94.12 227 GLU A O 1
ATOM 1897 N N . LYS A 1 228 ? -6.838 12.357 17.585 1.00 94.81 228 LYS A N 1
ATOM 1898 C CA . LYS A 1 228 ? -7.881 11.326 17.559 1.00 94.81 228 LYS A CA 1
ATOM 1899 C C . LYS A 1 228 ? -7.324 9.983 18.023 1.00 94.81 228 LYS A C 1
ATOM 1901 O O . LYS A 1 228 ? -6.137 9.697 17.880 1.00 94.81 228 LYS A O 1
ATOM 1906 N N . SER A 1 229 ? -8.179 9.152 18.614 1.00 96.19 229 SER A N 1
ATOM 1907 C CA . SER A 1 229 ? -7.842 7.743 18.839 1.00 96.19 229 SER A CA 1
ATOM 1908 C C . SER A 1 229 ? -7.691 7.019 17.500 1.00 96.19 229 SER A C 1
ATOM 1910 O O . SER A 1 229 ? -8.248 7.459 16.490 1.00 96.19 229 SER A O 1
ATOM 1912 N N . PHE A 1 230 ? -7.010 5.873 17.497 1.00 97.00 230 PHE A N 1
ATOM 1913 C CA . PHE A 1 230 ? -6.865 5.055 16.291 1.00 97.00 230 PHE A CA 1
ATOM 1914 C C . PHE A 1 230 ? -8.235 4.675 15.701 1.00 97.00 230 PHE A C 1
ATOM 1916 O O . PHE A 1 230 ? -8.462 4.802 14.501 1.00 97.00 230 PHE A O 1
ATOM 1923 N N . MET A 1 231 ? -9.194 4.300 16.555 1.00 97.19 231 MET A N 1
ATOM 1924 C CA . MET A 1 231 ? -10.555 3.971 16.114 1.00 97.19 231 MET A CA 1
ATOM 1925 C C . MET A 1 231 ? -11.294 5.175 15.521 1.00 97.19 231 MET A C 1
ATOM 1927 O O . MET A 1 231 ? -11.962 5.028 14.503 1.00 97.19 231 MET A O 1
ATOM 1931 N N . ASN A 1 232 ? -11.131 6.370 16.098 1.00 97.44 232 ASN A N 1
ATOM 1932 C CA . ASN A 1 232 ? -11.748 7.581 15.553 1.00 97.44 232 ASN A CA 1
ATOM 1933 C C . ASN A 1 232 ? -11.139 7.966 14.193 1.00 97.44 232 ASN A C 1
ATOM 1935 O O . ASN A 1 232 ? -11.870 8.436 13.324 1.00 97.44 232 ASN A O 1
ATOM 1939 N N . ASN A 1 233 ? -9.833 7.746 13.991 1.00 97.56 233 ASN A N 1
ATOM 1940 C CA . ASN A 1 233 ? -9.183 7.917 12.687 1.00 97.56 233 ASN A CA 1
ATOM 1941 C C . ASN A 1 233 ? -9.779 6.956 11.633 1.00 97.56 233 ASN A C 1
ATOM 1943 O O . ASN A 1 233 ? -10.099 7.379 10.521 1.00 97.56 233 ASN A O 1
ATOM 1947 N N . LEU A 1 234 ? -10.019 5.684 11.985 1.00 97.88 234 LEU A N 1
ATOM 1948 C CA . LEU A 1 234 ? -10.683 4.727 11.087 1.00 97.88 234 LEU A CA 1
ATOM 1949 C C . LEU A 1 234 ? -12.140 5.115 10.772 1.00 97.88 234 LEU A C 1
ATOM 1951 O O . LEU A 1 234 ? -12.571 5.020 9.621 1.00 97.88 234 LEU A O 1
ATOM 1955 N N . ASP A 1 235 ? -12.908 5.561 11.769 1.00 98.00 235 ASP A N 1
ATOM 1956 C CA . ASP A 1 235 ? -14.293 6.006 11.566 1.00 98.00 235 ASP A CA 1
ATOM 1957 C C . ASP A 1 235 ? -14.381 7.246 10.665 1.00 98.00 235 ASP A C 1
ATOM 1959 O O . ASP A 1 235 ? -15.312 7.383 9.863 1.00 98.00 235 ASP A O 1
ATOM 1963 N N . GLU A 1 236 ? -13.402 8.142 10.754 1.00 97.69 236 GLU A N 1
ATOM 1964 C CA . GLU A 1 236 ? -13.299 9.289 9.860 1.00 97.69 236 GLU A CA 1
ATOM 1965 C C . GLU A 1 236 ? -12.94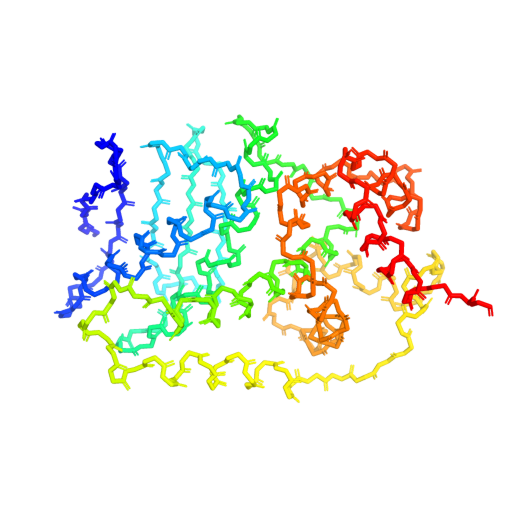1 8.875 8.432 1.00 97.69 236 GLU A C 1
ATOM 1967 O O . GLU A 1 236 ? -13.578 9.362 7.497 1.00 97.69 236 GLU A O 1
ATOM 1972 N N . TRP A 1 237 ? -12.012 7.929 8.247 1.00 97.88 237 TRP A N 1
ATOM 1973 C CA . TRP A 1 237 ? -11.741 7.349 6.928 1.00 97.88 237 TRP A CA 1
ATOM 1974 C C . TRP A 1 237 ? -13.022 6.799 6.298 1.00 97.88 237 TRP A C 1
ATOM 1976 O O . TRP A 1 237 ? -13.383 7.192 5.187 1.00 97.88 237 TRP A O 1
ATOM 1986 N N . LYS A 1 238 ? -13.777 5.988 7.049 1.00 98.38 238 LYS A N 1
ATOM 1987 C CA . LYS A 1 238 ? -15.078 5.467 6.613 1.00 98.38 238 LYS A CA 1
ATOM 1988 C C . LYS A 1 238 ? -16.051 6.585 6.240 1.00 98.38 238 LYS A C 1
ATOM 1990 O O . LYS A 1 238 ? -16.758 6.488 5.239 1.00 98.38 238 LYS A O 1
ATOM 1995 N N . THR A 1 239 ? -16.135 7.629 7.057 1.00 98.06 239 THR A N 1
ATOM 1996 C CA . THR A 1 239 ? -17.078 8.737 6.843 1.00 98.06 239 THR A CA 1
ATOM 1997 C C . THR A 1 239 ? -16.734 9.534 5.584 1.00 98.06 239 THR A C 1
ATOM 1999 O O . THR A 1 239 ? -17.644 9.943 4.858 1.00 98.06 239 THR A O 1
ATOM 2002 N N . ASN A 1 240 ? -15.440 9.700 5.306 1.00 97.56 240 ASN A N 1
ATOM 2003 C CA . ASN A 1 240 ? -14.921 10.481 4.186 1.00 97.56 240 ASN A CA 1
ATOM 2004 C C . ASN A 1 240 ? -14.887 9.721 2.853 1.00 97.56 240 ASN A C 1
ATOM 2006 O O . ASN A 1 240 ? -14.816 10.370 1.807 1.00 97.56 240 ASN A O 1
ATOM 2010 N N . CYS A 1 241 ? -14.989 8.387 2.860 1.00 98.06 241 CYS A N 1
ATOM 2011 C CA . CYS A 1 241 ? -15.245 7.616 1.644 1.00 98.06 241 CYS A CA 1
ATOM 2012 C C . CYS A 1 241 ? -16.478 8.171 0.909 1.00 98.06 241 CYS A C 1
ATOM 2014 O O . CYS A 1 241 ? -17.538 8.400 1.495 1.00 98.06 241 CYS A O 1
ATOM 2016 N N . GLN A 1 242 ? -16.365 8.371 -0.395 1.00 97.06 242 GLN A N 1
ATOM 2017 C CA . GLN A 1 242 ? -17.445 8.785 -1.286 1.00 97.06 242 GLN A CA 1
ATOM 2018 C C . GLN A 1 242 ? -18.177 7.570 -1.866 1.00 97.06 242 GLN A C 1
ATOM 2020 O O . GLN A 1 242 ? -19.379 7.631 -2.133 1.00 97.06 242 GLN A O 1
ATOM 2025 N N . ILE A 1 243 ? -17.482 6.440 -2.017 1.00 96.62 243 ILE A N 1
ATOM 2026 C CA . ILE A 1 243 ? -18.043 5.200 -2.561 1.00 96.62 243 ILE A CA 1
ATOM 2027 C C . ILE A 1 243 ? -18.651 4.358 -1.429 1.00 96.62 243 ILE A C 1
ATOM 2029 O O . ILE A 1 243 ? -17.970 3.950 -0.492 1.00 96.62 243 ILE A O 1
ATOM 2033 N N . ASN A 1 244 ? -19.947 4.038 -1.520 1.00 97.12 244 ASN A N 1
ATOM 2034 C CA . ASN A 1 244 ? -20.651 3.272 -0.477 1.00 97.12 244 ASN A CA 1
ATOM 2035 C C . ASN A 1 244 ? -20.060 1.873 -0.234 1.00 97.12 244 ASN A C 1
ATOM 2037 O O . ASN A 1 244 ? -19.986 1.438 0.914 1.00 97.12 244 ASN A O 1
ATOM 2041 N N . ASP A 1 245 ? -19.617 1.180 -1.286 1.00 97.62 245 ASP A N 1
ATOM 2042 C CA . ASP A 1 245 ? -18.960 -0.125 -1.136 1.00 97.62 245 ASP A CA 1
ATOM 2043 C C . ASP A 1 245 ? -17.638 0.005 -0.362 1.00 97.62 245 ASP A C 1
ATOM 2045 O O . ASP A 1 245 ? -17.336 -0.834 0.485 1.00 97.62 245 ASP A O 1
ATOM 2049 N N . ASN A 1 246 ? -16.900 1.104 -0.559 1.00 98.19 246 ASN A N 1
ATOM 2050 C CA . ASN A 1 246 ? -15.677 1.383 0.193 1.00 98.19 246 ASN A CA 1
ATOM 2051 C C . ASN A 1 246 ? -15.980 1.674 1.664 1.00 98.19 246 ASN A C 1
ATOM 2053 O O . ASN A 1 246 ? -15.296 1.128 2.525 1.00 98.19 246 ASN A O 1
ATOM 2057 N N . LYS A 1 247 ? -17.058 2.412 1.979 1.00 98.44 247 LYS A N 1
ATOM 2058 C CA . LYS A 1 247 ? -17.519 2.585 3.375 1.00 98.44 247 LYS A CA 1
ATOM 2059 C C . LYS A 1 247 ? -17.725 1.247 4.067 1.00 98.44 247 LYS A C 1
ATOM 2061 O O . LYS A 1 247 ? -17.305 1.071 5.205 1.00 98.44 247 LYS A O 1
ATOM 2066 N N . LYS A 1 248 ? -18.361 0.299 3.373 1.00 98.19 248 LYS A N 1
ATOM 2067 C CA . LYS A 1 248 ? -18.586 -1.049 3.896 1.00 98.19 248 LYS A CA 1
ATOM 2068 C C . LYS A 1 248 ? -17.271 -1.801 4.099 1.00 98.19 248 LYS A C 1
ATOM 2070 O O . LYS A 1 248 ? -17.101 -2.429 5.134 1.00 98.19 248 LYS A O 1
ATOM 2075 N N . SER A 1 249 ? -16.328 -1.696 3.169 1.00 98.44 249 SER A N 1
ATOM 2076 C CA . SER A 1 249 ? -15.000 -2.290 3.345 1.00 98.44 249 SER A CA 1
ATOM 2077 C C . SER A 1 249 ? -14.243 -1.690 4.533 1.00 98.44 249 SER A C 1
ATOM 2079 O O . SER A 1 249 ? -13.647 -2.437 5.302 1.00 98.44 249 SER A O 1
ATOM 2081 N N . VAL A 1 250 ? -14.305 -0.373 4.750 1.00 98.50 250 VAL A N 1
ATOM 2082 C CA . VAL A 1 250 ? -13.695 0.253 5.936 1.00 98.50 250 VAL A CA 1
ATOM 2083 C C . VAL A 1 250 ? -14.431 -0.158 7.222 1.00 98.50 250 VAL A C 1
ATOM 2085 O O . VAL A 1 250 ? -13.788 -0.404 8.236 1.00 98.50 250 VAL A O 1
ATOM 2088 N N . GLU A 1 251 ? -15.755 -0.328 7.195 1.00 98.38 251 GLU A N 1
ATOM 2089 C CA . GLU A 1 251 ? -16.531 -0.911 8.306 1.00 98.38 251 GLU A CA 1
ATOM 2090 C C . GLU A 1 251 ? -16.085 -2.352 8.630 1.00 98.38 251 GLU A C 1
ATOM 2092 O O . GLU A 1 251 ? -15.962 -2.720 9.804 1.00 98.38 251 GLU A O 1
ATOM 2097 N N . ASP A 1 252 ? -15.796 -3.164 7.609 1.00 98.31 252 ASP A N 1
ATOM 2098 C CA . ASP A 1 252 ? -15.253 -4.515 7.778 1.00 98.31 252 ASP A CA 1
ATOM 2099 C C . ASP A 1 252 ? -13.851 -4.466 8.414 1.00 98.31 252 ASP A C 1
ATOM 2101 O O . ASP A 1 252 ? -13.571 -5.249 9.324 1.00 98.31 252 ASP A O 1
ATOM 2105 N N . ILE A 1 253 ? -13.003 -3.504 8.021 1.00 98.31 253 ILE A N 1
ATOM 2106 C CA . ILE A 1 253 ? -11.692 -3.250 8.649 1.00 98.31 253 ILE A CA 1
ATOM 2107 C C . ILE A 1 253 ? -11.867 -2.859 10.121 1.00 98.31 253 ILE A C 1
ATOM 2109 O O . ILE A 1 253 ? -11.254 -3.470 10.993 1.00 98.31 253 ILE A O 1
ATOM 2113 N N . ILE A 1 254 ? -12.733 -1.888 10.423 1.00 98.19 254 ILE A N 1
ATOM 2114 C CA . ILE A 1 254 ? -13.048 -1.447 11.794 1.00 98.19 254 ILE A CA 1
ATOM 2115 C C . ILE A 1 254 ? -13.522 -2.628 12.648 1.00 98.19 254 ILE A C 1
ATOM 2117 O O . ILE A 1 254 ? -13.104 -2.789 13.797 1.00 98.19 254 ILE A O 1
ATOM 2121 N N . SER A 1 255 ? -14.355 -3.501 12.078 1.00 97.19 255 SER A N 1
ATOM 2122 C CA . SER A 1 255 ? -14.886 -4.685 12.758 1.00 97.19 255 SER A CA 1
ATOM 2123 C C . SER A 1 255 ? -13.806 -5.688 13.177 1.00 97.19 255 SER A C 1
ATOM 2125 O O . SER A 1 255 ? -14.025 -6.435 14.131 1.00 97.19 255 SER A O 1
ATOM 2127 N N . LEU A 1 256 ? -12.639 -5.707 12.521 1.00 97.31 256 LEU A N 1
ATOM 2128 C CA . LEU A 1 256 ? -11.503 -6.537 12.942 1.00 97.31 256 LEU A CA 1
ATOM 2129 C C . LEU A 1 256 ? -10.950 -6.095 14.308 1.00 97.31 256 LEU A C 1
ATOM 2131 O O . LEU A 1 256 ? -10.503 -6.928 15.102 1.00 97.31 256 LEU A O 1
ATOM 2135 N N . PHE A 1 257 ? -11.007 -4.795 14.599 1.00 96.00 257 PHE A N 1
ATOM 2136 C CA . PHE A 1 257 ? -10.458 -4.192 15.815 1.00 96.00 257 PHE A CA 1
ATOM 2137 C C . PHE A 1 257 ? -11.473 -4.073 16.964 1.00 96.00 257 PHE A C 1
ATOM 2139 O O . PHE A 1 257 ? -11.071 -3.847 18.110 1.00 96.00 257 PHE A O 1
ATOM 2146 N N . SER A 1 258 ? -12.765 -4.265 16.684 1.00 88.56 258 SER A N 1
ATOM 2147 C CA . SER A 1 258 ? -13.867 -4.096 17.641 1.00 88.56 258 SER A CA 1
ATOM 2148 C C . SER A 1 258 ? -14.362 -5.417 18.250 1.00 88.56 258 SER A C 1
ATOM 2150 O O . SER A 1 258 ? -14.262 -6.500 17.665 1.00 88.56 258 SER A O 1
ATOM 2152 N N . ASP A 1 259 ? -14.927 -5.339 19.456 1.00 67.19 259 ASP A N 1
ATOM 2153 C CA . ASP A 1 259 ? -15.779 -6.395 20.009 1.00 67.19 259 ASP A CA 1
ATOM 2154 C C . ASP A 1 259 ? -17.202 -6.192 19.456 1.00 67.19 259 ASP A C 1
ATOM 2156 O O . ASP A 1 259 ? -17.795 -5.140 19.676 1.00 67.19 259 ASP A O 1
ATOM 2160 N N . LYS A 1 260 ? -17.717 -7.159 18.685 1.00 51.34 260 LYS A N 1
ATOM 2161 C CA . LYS A 1 260 ? -19.159 -7.247 18.407 1.00 51.34 260 LYS A CA 1
ATOM 2162 C C . LYS A 1 260 ? -19.897 -7.719 19.652 1.00 51.34 260 LYS A C 1
ATOM 2164 O O . LYS A 1 260 ? -19.342 -8.619 20.328 1.00 51.34 260 LYS A O 1
#

Foldseek 3Di:
DDWDWDAAPPRQTEIEADDDPAPPVVLLVQLLRVLQVVLCVLQVHHDDSQEYEYEDLVDPAWEWFQDPLGIYTYANQDGDDVSLSSLLSSQLRVLQCSQACVVPSRGGQDDDLLCLVSSLVSNLSSLVSLLVSLVDDRNPVCVVPSVVSNVVSVVLLPQADDDLLLLCQPPPRPVVVVSSVCVVVVNCSPDPCSRVSSNLSNQLNVLCVVPSNLSNLSSLLSVDDPVDGPLVSLVVSLVPDPDPSNNVSSVSSSVSNDDD